Protein AF-A0A2I1HVK1-F1 (afdb_monomer_lite)

Sequence (199 aa):
MGTSFYSCICGYRYFIGECGKPVATGSCPDCGKMIGGSDHVPVAGNNRIQIQPLAINHLTGYVGELVSQNMNHFVRSLRPIAYRILHLIVHALIGASEPPTALAFLRKNNQTATDSEMYCMNHIRNDWEILKKLLNCSDDKLALMFHSLISLMMERPPTANQTSYPERMNWETSFRDNYVTPLTTNITATATNYHFSYG

Secondary structure (DSSP, 8-state):
---EEEE-TTS-EEEE-TTSS--SEEE-TTT--EEEEETTEEPTT-EEE---STT-----S---------TT--BTTB-HHHHHHHHHHHHHHHHTS-HHHHHHHHHHH-TT---HHHHHHHHHHHHHHHHHHHHT--HHHHHHHHHHHHHHHHHSPPPP---SHHHHHHHHHHHIIIIIHHHHTTHHHHHHHHHHHH-

Foldseek 3Di:
DDKWWKAALVGDIDIDDDPNFFCDWDADPPPRDIFGDRPSDTDPNMGTDPPPVVVLPPLPDDAQDDQDLPLQDDRDPQGSLLCLLVLLVVLVVLLPDDFVVSQVVNCVRPVPRDGSNCSSVSSNVSSLVSNCVVLVDDPLLVVLLNVLLVVQCVVPPQDDDDPDPVSVVVSSVCCCPVRPCVCRVDSVVSSVVSVVVPD

Organism: NCBI:txid588596

InterPro domains:
  IPR031248 E3 ubiquitin-protein ligase RNF213 [PTHR22605] (4-189)
  IPR046439 Zinc finger, RZ-type [PF20173] (4-48)
  IPR046439 Zinc finger, RZ-type [PS51981] (1-62)

pLDDT: mean 86.87, std 12.3, range [40.34, 98.5]

Radius of gyration: 22.14 Å; chains: 1; bounding box: 36×48×64 Å

Structure (mmCIF, N/CA/C/O backbone):
data_AF-A0A2I1HVK1-F1
#
_entry.id   AF-A0A2I1HVK1-F1
#
loop_
_atom_site.group_PDB
_atom_site.id
_atom_site.type_symbol
_atom_site.label_atom_id
_atom_site.label_alt_id
_atom_site.label_comp_id
_atom_site.label_asym_id
_atom_site.label_entity_id
_atom_site.label_seq_id
_atom_site.pdbx_PDB_ins_code
_atom_site.Cartn_x
_atom_site.Cartn_y
_atom_site.Cartn_z
_atom_site.occupancy
_atom_site.B_iso_or_equiv
_atom_site.auth_seq_id
_atom_site.auth_comp_id
_atom_site.auth_asym_id
_atom_site.auth_atom_id
_atom_site.pdbx_PDB_model_num
ATOM 1 N N . MET A 1 1 ? 12.694 -27.869 -21.681 1.00 49.19 1 MET A N 1
ATOM 2 C CA . MET A 1 1 ? 11.440 -27.466 -22.354 1.00 49.19 1 MET A CA 1
ATOM 3 C C . MET A 1 1 ? 11.336 -25.961 -22.229 1.00 49.19 1 MET A C 1
ATOM 5 O O . MET A 1 1 ? 11.547 -25.454 -21.134 1.00 49.19 1 MET A O 1
ATOM 9 N N . GLY A 1 2 ? 11.199 -25.253 -23.345 1.00 68.88 2 GLY A N 1
ATOM 10 C CA . GLY A 1 2 ? 11.396 -23.806 -23.405 1.00 68.88 2 GLY A CA 1
ATOM 11 C C . GLY A 1 2 ? 10.126 -23.099 -23.841 1.00 68.88 2 GLY A C 1
ATOM 12 O O . GLY A 1 2 ? 9.554 -23.449 -24.864 1.00 68.88 2 GLY A O 1
ATOM 13 N N . THR A 1 3 ? 9.714 -22.085 -23.092 1.00 80.50 3 THR A N 1
ATOM 14 C CA . THR A 1 3 ? 8.663 -21.151 -23.506 1.00 80.50 3 THR A CA 1
ATOM 15 C C . THR A 1 3 ? 9.317 -19.958 -24.192 1.00 80.50 3 THR A C 1
ATOM 17 O O . THR A 1 3 ? 10.382 -19.503 -23.776 1.00 80.50 3 THR A O 1
ATOM 20 N N . SER A 1 4 ? 8.707 -19.436 -25.251 1.00 84.56 4 SER A N 1
ATOM 21 C CA . SER A 1 4 ? 9.120 -18.164 -25.856 1.00 84.56 4 SER A CA 1
ATOM 22 C C . SER A 1 4 ? 7.928 -17.261 -26.080 1.00 84.56 4 SER A C 1
ATOM 24 O O . SER A 1 4 ? 6.809 -17.725 -26.280 1.00 84.56 4 SER A O 1
ATOM 26 N N . PHE A 1 5 ? 8.190 -15.964 -26.078 1.00 88.69 5 PHE A N 1
ATOM 27 C CA . PHE A 1 5 ? 7.175 -14.947 -26.268 1.00 88.69 5 PHE A CA 1
ATOM 28 C C . PHE A 1 5 ? 7.283 -14.325 -27.651 1.00 88.69 5 PHE A C 1
ATOM 30 O O . PHE A 1 5 ? 8.369 -14.209 -28.223 1.00 88.69 5 PHE A O 1
ATOM 37 N N . TYR A 1 6 ? 6.138 -13.917 -28.176 1.00 90.69 6 TYR A N 1
ATOM 38 C CA . TYR A 1 6 ? 5.998 -13.298 -29.482 1.00 90.69 6 TYR A CA 1
ATOM 39 C C . TYR A 1 6 ? 5.059 -12.093 -29.389 1.00 90.69 6 TYR A C 1
ATOM 41 O O . TYR A 1 6 ? 4.243 -11.989 -28.468 1.00 90.69 6 TYR A O 1
ATOM 49 N N . SER A 1 7 ? 5.180 -11.174 -30.341 1.00 88.62 7 SER A N 1
ATOM 5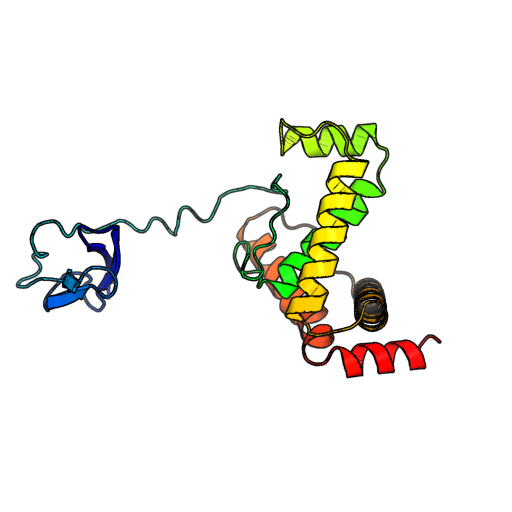0 C CA . SER A 1 7 ? 4.271 -10.039 -30.499 1.00 88.62 7 SER A CA 1
ATOM 51 C C . SER A 1 7 ? 3.594 -10.073 -31.861 1.00 88.62 7 SER A C 1
ATOM 53 O O . SER A 1 7 ? 4.271 -10.199 -32.884 1.00 88.62 7 SER A O 1
ATOM 55 N N . CYS A 1 8 ? 2.276 -9.885 -31.871 1.00 87.94 8 CYS A N 1
ATOM 56 C CA . CYS A 1 8 ? 1.506 -9.603 -33.076 1.00 87.94 8 CYS A CA 1
ATOM 57 C C . CYS A 1 8 ? 1.913 -8.241 -33.668 1.00 87.94 8 CYS A C 1
ATOM 59 O O . CYS A 1 8 ? 2.397 -7.365 -32.949 1.00 87.94 8 CYS A O 1
ATOM 61 N N . ILE A 1 9 ? 1.633 -8.020 -34.955 1.00 87.31 9 ILE A N 1
ATOM 62 C CA . ILE A 1 9 ? 1.846 -6.731 -35.636 1.00 87.31 9 ILE A CA 1
ATOM 63 C C . ILE A 1 9 ? 1.103 -5.556 -34.972 1.00 87.31 9 ILE A C 1
ATOM 65 O O . ILE A 1 9 ? 1.520 -4.412 -35.112 1.00 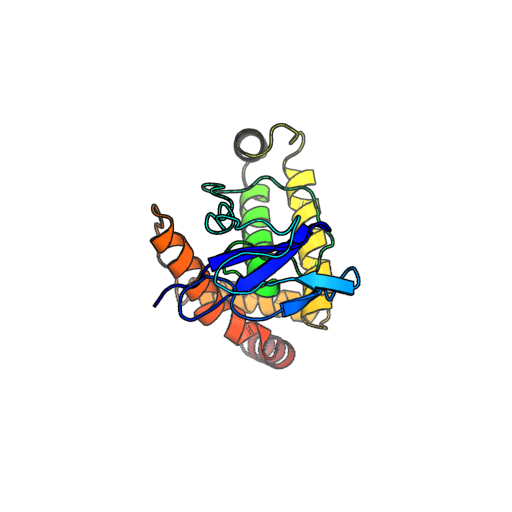87.31 9 ILE A O 1
ATOM 69 N N . CYS A 1 10 ? 0.015 -5.816 -34.237 1.00 79.44 10 CYS A N 1
ATOM 70 C CA . CYS A 1 10 ? -0.705 -4.791 -33.470 1.00 79.44 10 CYS A CA 1
ATOM 71 C C . CYS A 1 10 ? -0.122 -4.532 -32.070 1.00 79.44 10 CYS A C 1
ATOM 73 O O . CYS A 1 10 ? -0.615 -3.657 -31.369 1.00 79.44 10 CYS A O 1
ATOM 75 N N . GLY A 1 11 ? 0.879 -5.305 -31.636 1.00 78.19 11 GLY A N 1
ATOM 76 C CA . GLY A 1 11 ? 1.497 -5.196 -30.311 1.00 78.19 11 GLY A CA 1
ATOM 77 C C . GLY A 1 11 ? 0.999 -6.195 -29.257 1.00 78.19 11 GLY A C 1
ATOM 78 O O . GLY A 1 11 ? 1.634 -6.306 -28.208 1.00 78.19 11 GLY A O 1
ATOM 79 N N . TYR A 1 12 ? -0.064 -6.967 -29.526 1.00 80.56 12 TYR A N 1
ATOM 80 C CA . TYR A 1 12 ? -0.549 -8.007 -28.605 1.00 80.56 12 TYR A CA 1
ATOM 81 C C . TYR A 1 12 ? 0.532 -9.064 -28.344 1.00 80.56 12 TYR A C 1
ATOM 83 O O . TYR A 1 12 ? 1.119 -9.608 -29.286 1.00 80.56 12 TYR A O 1
ATOM 91 N N . ARG A 1 13 ? 0.800 -9.363 -27.068 1.00 86.25 13 ARG A N 1
ATOM 92 C CA . ARG A 1 13 ? 1.842 -10.310 -26.644 1.00 86.25 13 ARG A CA 1
ATOM 93 C C . ARG A 1 13 ? 1.232 -11.670 -26.335 1.00 86.25 13 ARG A C 1
ATOM 95 O O . ARG A 1 13 ? 0.260 -11.758 -25.596 1.00 86.25 13 ARG A O 1
ATOM 102 N N . TYR A 1 14 ? 1.857 -12.725 -26.839 1.00 83.94 14 TYR A N 1
ATOM 103 C CA . TYR A 1 14 ? 1.447 -14.107 -26.605 1.00 83.94 14 TYR A CA 1
ATOM 104 C C . TYR A 1 14 ? 2.672 -15.000 -26.373 1.00 83.94 14 TYR A C 1
ATOM 106 O O . TYR A 1 14 ? 3.810 -14.585 -26.610 1.00 83.94 14 TYR A O 1
ATOM 114 N N . PHE A 1 15 ? 2.458 -16.219 -25.879 1.00 85.81 15 PHE A N 1
ATOM 115 C CA . PHE A 1 15 ? 3.533 -17.179 -25.624 1.00 85.81 15 PHE A CA 1
ATOM 116 C C . PHE A 1 15 ? 3.298 -18.498 -26.352 1.00 85.81 15 PHE A C 1
ATOM 118 O O . PHE A 1 15 ? 2.166 -18.873 -26.643 1.00 85.81 15 PHE A O 1
ATOM 125 N N . ILE A 1 16 ? 4.394 -19.192 -26.639 1.00 86.31 16 ILE A N 1
ATOM 126 C CA . ILE A 1 16 ? 4.413 -20.518 -27.252 1.00 86.31 16 ILE A CA 1
ATOM 127 C C . ILE A 1 16 ? 5.159 -21.447 -26.300 1.00 86.31 16 ILE A C 1
ATOM 129 O O . ILE A 1 16 ? 6.294 -21.151 -25.912 1.00 86.31 16 ILE A O 1
ATOM 133 N N . GLY A 1 17 ? 4.493 -22.526 -25.888 1.00 78.12 17 GLY A N 1
ATOM 134 C CA . GLY A 1 17 ? 5.029 -23.526 -24.964 1.00 78.12 17 GLY A CA 1
ATOM 135 C C . GLY A 1 17 ? 5.932 -24.569 -25.632 1.00 78.12 17 GLY A C 1
ATOM 136 O O . GLY A 1 17 ? 6.326 -24.427 -26.789 1.00 78.12 17 GLY A O 1
ATOM 137 N N . GLU A 1 18 ? 6.243 -25.623 -24.872 1.00 81.00 18 GLU A N 1
ATOM 138 C CA . GLU A 1 18 ? 7.006 -26.822 -25.269 1.00 81.00 18 GLU A CA 1
ATOM 139 C C . GLU A 1 18 ? 8.444 -26.571 -25.757 1.00 81.00 18 GLU A C 1
ATOM 141 O O . GLU A 1 18 ? 9.414 -26.781 -25.012 1.00 81.00 18 GLU A O 1
ATOM 146 N N . CYS A 1 19 ? 8.580 -26.147 -27.015 1.00 82.81 19 CYS A N 1
ATOM 147 C CA . CYS A 1 19 ? 9.838 -25.870 -27.705 1.00 82.81 19 CYS A CA 1
ATOM 148 C C . CYS A 1 19 ? 10.068 -24.369 -27.950 1.00 82.81 19 CYS A C 1
ATOM 150 O O . CYS A 1 19 ? 11.162 -23.973 -28.362 1.00 82.81 19 CYS A O 1
ATOM 152 N N . GLY A 1 20 ? 9.057 -23.528 -27.696 1.00 81.19 20 GLY A N 1
ATOM 153 C CA . GLY A 1 20 ? 9.155 -22.075 -27.803 1.00 81.19 20 GLY A CA 1
ATOM 154 C C . GLY A 1 20 ? 9.186 -21.568 -29.242 1.00 81.19 20 GLY A C 1
ATOM 155 O O . GLY A 1 20 ? 9.606 -20.438 -29.485 1.00 81.19 20 GLY A O 1
ATOM 156 N N . LYS A 1 21 ? 8.771 -22.389 -30.206 1.00 89.56 21 LYS A N 1
ATOM 157 C CA . LYS A 1 21 ? 8.731 -22.036 -31.624 1.00 89.56 21 LYS A CA 1
ATOM 158 C C . LYS A 1 21 ? 7.348 -22.356 -32.203 1.00 89.56 21 LYS A C 1
ATOM 160 O O . LYS A 1 21 ? 6.762 -23.365 -31.822 1.00 89.56 21 LYS A O 1
ATOM 165 N N . PRO A 1 22 ? 6.808 -21.512 -33.095 1.00 88.69 22 PRO A N 1
ATOM 166 C CA . PRO A 1 22 ? 5.452 -21.670 -33.605 1.00 88.69 22 PRO A CA 1
ATOM 167 C C . PRO A 1 22 ? 5.309 -22.900 -34.502 1.00 88.69 22 PRO A C 1
ATOM 169 O O . PRO A 1 22 ? 6.028 -23.047 -35.485 1.00 88.69 22 PRO A O 1
ATOM 172 N N . VAL A 1 23 ? 4.346 -23.752 -34.161 1.00 92.12 23 VAL A N 1
ATOM 173 C CA . VAL A 1 23 ? 3.930 -24.926 -34.951 1.00 92.12 23 VAL A CA 1
ATOM 174 C C . VAL A 1 23 ? 2.432 -24.915 -35.269 1.00 92.12 23 VAL A C 1
ATOM 176 O O . VAL A 1 23 ? 1.938 -25.794 -35.966 1.00 92.12 23 VAL A O 1
ATOM 179 N N . ALA A 1 24 ? 1.709 -23.922 -34.751 1.00 90.19 24 ALA A N 1
ATOM 180 C CA . ALA A 1 24 ? 0.296 -23.701 -35.005 1.00 90.19 24 ALA A CA 1
ATOM 181 C C . ALA A 1 24 ? -0.002 -22.201 -35.137 1.00 90.19 24 ALA A C 1
ATOM 183 O O . ALA A 1 24 ? 0.703 -21.345 -34.586 1.00 90.19 24 ALA A O 1
ATOM 184 N N . THR A 1 25 ? -1.082 -21.895 -35.851 1.00 93.94 25 THR A N 1
ATOM 185 C CA . THR A 1 25 ? -1.602 -20.539 -36.051 1.00 93.94 25 THR A CA 1
ATOM 186 C C . THR A 1 25 ? -2.894 -20.312 -35.270 1.00 93.94 25 THR A C 1
ATOM 188 O O . THR A 1 25 ? -3.662 -21.244 -35.044 1.00 93.94 25 THR A O 1
ATOM 191 N N . GLY A 1 26 ? -3.172 -19.058 -34.921 1.00 92.62 26 GLY A N 1
ATOM 192 C CA . GLY A 1 26 ? -4.430 -18.621 -34.314 1.00 92.62 26 GLY A CA 1
ATOM 193 C C . GLY A 1 26 ? -4.795 -17.195 -34.726 1.00 92.62 26 GLY A C 1
ATOM 194 O O . GLY A 1 26 ? -4.068 -16.562 -35.492 1.00 92.62 26 GLY A O 1
ATOM 195 N N . SER A 1 27 ? -5.908 -16.679 -34.206 1.00 93.06 27 SER A N 1
ATOM 196 C CA . SER A 1 27 ? -6.323 -15.283 -34.418 1.00 93.06 27 SER A CA 1
ATOM 197 C C . SER A 1 27 ? -5.956 -14.419 -33.212 1.00 93.06 27 SER A C 1
ATOM 199 O O . SER A 1 27 ? -6.166 -14.824 -32.071 1.00 93.06 27 SER A O 1
ATOM 201 N N . CYS A 1 28 ? -5.406 -13.230 -33.462 1.00 85.94 28 CYS A N 1
ATOM 202 C CA . CYS A 1 28 ? -5.098 -12.239 -32.436 1.00 85.94 28 CYS A CA 1
ATOM 203 C C . CYS A 1 28 ? -6.390 -11.769 -31.748 1.00 85.94 28 CYS A C 1
ATOM 205 O O . CYS A 1 28 ? -7.273 -11.276 -32.454 1.00 85.94 28 CYS A O 1
ATOM 207 N N . PRO A 1 29 ? -6.497 -11.838 -30.408 1.00 82.06 29 PRO A N 1
ATOM 208 C CA . PRO A 1 29 ? -7.677 -11.355 -29.687 1.00 82.06 29 PRO A CA 1
ATOM 209 C C . PRO A 1 29 ? -7.949 -9.858 -29.877 1.00 82.06 29 PRO A C 1
ATOM 211 O O . PRO A 1 29 ? -9.105 -9.451 -29.880 1.00 82.06 29 PRO A O 1
ATOM 214 N N . ASP A 1 30 ? -6.901 -9.052 -30.080 1.00 81.50 30 ASP A N 1
ATOM 215 C CA . ASP A 1 30 ? -7.034 -7.592 -30.164 1.00 81.50 30 ASP A CA 1
ATOM 216 C C . ASP A 1 30 ? -7.403 -7.103 -31.569 1.00 81.50 30 ASP A C 1
ATOM 218 O O . ASP A 1 30 ? -8.238 -6.218 -31.727 1.00 81.50 30 ASP A O 1
ATOM 222 N N . CYS A 1 31 ? -6.754 -7.635 -32.610 1.00 83.31 31 CYS A N 1
ATOM 223 C CA . CYS A 1 31 ? -6.898 -7.111 -33.977 1.00 83.31 31 CYS A CA 1
ATOM 224 C C . CYS A 1 31 ? -7.407 -8.132 -34.999 1.00 83.31 31 CYS A C 1
ATOM 226 O O . CYS A 1 31 ? -7.473 -7.818 -36.187 1.00 83.31 31 CYS A O 1
ATOM 228 N N . GLY A 1 32 ? -7.683 -9.369 -34.580 1.00 88.56 32 GLY A N 1
ATOM 229 C CA . GLY A 1 32 ? -8.147 -10.454 -35.448 1.00 88.56 32 GLY A CA 1
ATOM 230 C C . GLY A 1 32 ? -7.114 -10.988 -36.448 1.00 88.56 32 GLY A C 1
ATOM 231 O O . GLY A 1 32 ? -7.362 -12.006 -37.086 1.00 88.56 32 GLY A O 1
ATOM 232 N N . LYS A 1 33 ? -5.943 -10.350 -36.601 1.00 91.50 33 LYS A N 1
ATOM 233 C CA . LYS A 1 33 ? -4.887 -10.815 -37.517 1.00 91.50 33 LYS A CA 1
ATOM 234 C C . LYS A 1 33 ? -4.268 -12.128 -37.043 1.00 91.50 33 LYS A C 1
ATOM 236 O O . LYS A 1 33 ? -4.241 -12.419 -35.851 1.00 91.50 33 LYS A O 1
ATOM 241 N N . MET A 1 34 ? -3.718 -12.897 -37.978 1.00 95.00 34 MET A N 1
ATOM 242 C CA . MET A 1 34 ? -3.096 -14.185 -37.677 1.00 95.00 34 MET A CA 1
ATOM 243 C C . MET A 1 34 ? -1.863 -14.032 -36.766 1.00 95.00 34 MET A C 1
ATOM 245 O O . MET A 1 34 ? -1.033 -13.138 -36.961 1.00 95.00 34 MET A O 1
ATOM 249 N N . ILE A 1 35 ? -1.753 -14.922 -35.780 1.00 94.44 35 ILE A N 1
ATOM 250 C CA . ILE A 1 35 ? -0.625 -15.067 -34.847 1.00 94.44 35 ILE A CA 1
ATOM 251 C C . ILE A 1 35 ? -0.116 -16.513 -34.866 1.00 94.44 35 ILE A C 1
ATOM 253 O O . ILE A 1 35 ? -0.814 -17.415 -35.327 1.00 94.44 35 ILE A O 1
ATOM 257 N N . GLY A 1 36 ? 1.089 -16.749 -34.347 1.00 92.06 36 GLY A N 1
ATOM 258 C CA . GLY A 1 36 ? 1.717 -18.077 -34.353 1.00 92.06 36 GLY A CA 1
ATOM 259 C C . GLY A 1 36 ? 2.543 -18.314 -35.618 1.00 92.06 36 GLY A C 1
ATOM 260 O O . GLY A 1 36 ? 3.308 -17.431 -36.009 1.00 92.06 36 GLY A O 1
ATOM 261 N N . GLY A 1 37 ? 2.430 -19.498 -36.223 1.00 93.75 37 GLY A N 1
ATOM 262 C CA . GLY A 1 37 ? 3.195 -19.891 -37.414 1.00 93.75 37 GLY A CA 1
ATOM 263 C C . GLY A 1 37 ? 3.300 -21.407 -37.600 1.00 93.75 37 GLY A C 1
ATOM 264 O O . GLY A 1 37 ? 2.684 -22.160 -36.850 1.00 93.75 37 GLY A O 1
ATOM 265 N N . SER A 1 38 ? 4.079 -21.845 -38.583 1.00 92.12 38 SER A N 1
ATOM 266 C CA . SER A 1 38 ? 4.279 -23.257 -38.940 1.00 92.12 38 SER A CA 1
ATOM 267 C C . SER A 1 38 ? 5.761 -23.546 -39.167 1.00 92.12 38 SER A C 1
ATOM 269 O O . SER A 1 38 ? 6.531 -22.631 -39.448 1.00 92.12 38 SER A O 1
ATOM 271 N N . ASP A 1 39 ? 6.180 -24.805 -39.019 1.00 91.81 39 ASP A N 1
ATOM 272 C CA . ASP A 1 39 ? 7.574 -25.239 -39.224 1.00 91.81 39 ASP A CA 1
ATOM 273 C C . ASP A 1 39 ? 8.611 -24.403 -38.459 1.00 91.81 39 ASP A C 1
ATOM 275 O O . ASP A 1 39 ? 9.718 -24.147 -38.932 1.00 91.81 39 ASP A O 1
ATOM 279 N N . HIS A 1 40 ? 8.250 -23.964 -37.248 1.00 90.56 40 HIS A N 1
ATOM 280 C CA . HIS A 1 40 ? 9.053 -23.080 -36.404 1.00 90.56 40 HIS A CA 1
ATOM 281 C C . HIS A 1 40 ? 9.277 -21.661 -36.960 1.00 90.56 40 HIS A C 1
ATOM 283 O O . HIS A 1 40 ? 10.074 -20.904 -36.393 1.00 90.56 40 HIS A O 1
ATOM 289 N N . VAL A 1 41 ? 8.555 -21.277 -38.013 1.00 92.38 41 VAL A N 1
ATOM 290 C CA . VAL A 1 41 ? 8.602 -19.960 -38.650 1.00 92.38 41 VAL A CA 1
ATOM 291 C C . VAL A 1 41 ? 7.357 -19.159 -38.253 1.00 92.38 41 VAL A C 1
ATOM 293 O O . VAL A 1 41 ? 6.236 -19.611 -38.490 1.00 92.38 41 VAL A O 1
ATOM 296 N N . PRO A 1 42 ? 7.506 -17.976 -37.628 1.00 92.00 42 PRO A N 1
ATOM 297 C CA . PRO A 1 42 ? 6.364 -17.135 -37.295 1.00 92.00 42 PRO A CA 1
ATOM 298 C C . PRO A 1 42 ? 5.716 -16.555 -38.555 1.00 92.00 42 PRO A C 1
ATOM 300 O O . PRO A 1 42 ? 6.391 -16.273 -39.546 1.00 92.00 42 PRO A O 1
ATOM 303 N N . VAL A 1 43 ? 4.406 -16.319 -38.496 1.00 94.31 43 VAL A N 1
ATOM 304 C CA . VAL A 1 43 ? 3.696 -15.599 -39.560 1.00 94.31 43 VAL A CA 1
ATOM 305 C C . VAL A 1 43 ? 4.276 -14.190 -39.747 1.00 94.31 43 VAL A C 1
ATOM 307 O O . VAL A 1 43 ? 4.733 -13.557 -38.791 1.00 94.31 43 VAL A O 1
ATOM 310 N N . ALA A 1 44 ? 4.260 -13.681 -40.981 1.00 91.38 44 ALA A N 1
ATOM 311 C CA . ALA A 1 44 ? 4.897 -12.410 -41.323 1.00 91.38 44 ALA A CA 1
ATOM 312 C C . ALA A 1 44 ? 4.437 -11.255 -40.409 1.00 91.38 44 ALA A C 1
ATOM 314 O O . ALA A 1 44 ? 3.250 -11.087 -40.122 1.00 91.38 44 ALA A O 1
ATOM 315 N N . GLY A 1 45 ? 5.396 -10.461 -39.928 1.00 84.25 45 GLY A N 1
ATOM 316 C CA . GLY A 1 45 ? 5.148 -9.344 -39.010 1.00 84.25 45 GLY A CA 1
ATOM 317 C C . GLY A 1 45 ? 4.964 -9.736 -37.540 1.00 84.25 45 GLY A C 1
ATOM 318 O O . GLY A 1 45 ? 4.884 -8.844 -36.696 1.00 84.25 45 GLY A O 1
ATOM 319 N N . ASN A 1 46 ? 4.931 -11.032 -37.207 1.00 90.12 46 ASN A N 1
ATOM 320 C CA . ASN A 1 46 ? 5.014 -11.490 -35.823 1.00 90.12 46 ASN A CA 1
ATOM 321 C C . ASN A 1 46 ? 6.482 -11.717 -35.463 1.00 90.12 46 ASN A C 1
ATOM 323 O O . ASN A 1 46 ? 7.200 -12.442 -36.147 1.00 90.12 46 ASN A O 1
ATOM 327 N N . ASN A 1 47 ? 6.929 -11.107 -34.371 1.00 85.19 47 ASN A N 1
ATOM 328 C CA . ASN A 1 47 ? 8.332 -11.146 -33.971 1.00 85.19 47 ASN A CA 1
ATOM 329 C C . ASN A 1 47 ? 8.481 -11.907 -32.663 1.00 85.19 47 ASN A C 1
ATOM 331 O O . ASN A 1 47 ? 7.688 -11.717 -31.738 1.00 85.19 47 ASN A O 1
ATOM 335 N N . ARG A 1 48 ? 9.513 -12.754 -32.572 1.00 87.81 48 ARG A N 1
ATOM 336 C CA . ARG A 1 48 ? 9.927 -13.315 -31.284 1.00 87.81 48 ARG A CA 1
ATOM 337 C C . ARG A 1 48 ? 10.423 -12.156 -30.436 1.00 87.81 48 ARG A C 1
ATOM 339 O O . ARG A 1 48 ? 11.357 -11.460 -30.827 1.00 87.81 48 ARG A O 1
ATOM 346 N N . ILE A 1 49 ? 9.809 -11.964 -29.281 1.00 80.94 49 ILE A N 1
ATOM 347 C CA . ILE A 1 49 ? 10.239 -10.952 -28.330 1.00 80.94 49 ILE A CA 1
ATOM 348 C C . ILE A 1 49 ? 11.011 -11.648 -27.223 1.00 80.94 49 ILE A C 1
ATOM 350 O O . ILE A 1 49 ? 10.579 -12.656 -26.659 1.00 80.94 49 ILE A O 1
ATOM 354 N N . GLN A 1 50 ? 12.166 -11.091 -26.880 1.00 67.75 50 GLN A N 1
ATOM 355 C CA . GLN A 1 50 ? 12.660 -11.316 -25.539 1.00 67.75 50 GLN A CA 1
ATOM 356 C C . GLN A 1 50 ? 11.695 -10.584 -24.616 1.00 67.75 50 GLN A C 1
ATOM 358 O O . GLN A 1 50 ? 11.714 -9.357 -24.535 1.00 67.75 50 GLN A O 1
ATOM 363 N N . ILE A 1 51 ? 10.858 -11.331 -23.898 1.00 52.12 51 ILE A N 1
ATOM 364 C CA . ILE A 1 51 ? 10.453 -10.832 -22.593 1.00 52.12 51 ILE A CA 1
ATOM 365 C C . ILE A 1 51 ? 11.715 -10.927 -21.746 1.00 52.12 51 ILE A C 1
ATOM 367 O O . ILE A 1 51 ? 11.963 -11.920 -21.070 1.00 52.12 51 ILE A O 1
ATOM 371 N N . GLN A 1 52 ? 12.540 -9.879 -21.804 1.00 43.91 52 GLN A N 1
ATOM 372 C CA . GLN A 1 52 ? 13.236 -9.469 -20.593 1.00 43.91 52 GLN A CA 1
ATOM 373 C C . GLN A 1 52 ? 12.143 -9.409 -19.536 1.00 43.91 52 GLN A C 1
ATOM 375 O O . GLN A 1 52 ? 11.142 -8.756 -19.839 1.00 43.91 52 GLN A O 1
ATOM 380 N N . PRO A 1 53 ? 12.248 -10.141 -18.411 1.00 42.59 53 PRO A N 1
ATOM 381 C CA . PRO A 1 53 ? 11.217 -10.191 -17.380 1.00 42.59 53 PRO A CA 1
ATOM 382 C C . PRO A 1 53 ? 10.806 -8.765 -17.069 1.00 42.59 53 PRO A C 1
ATOM 384 O O . PRO A 1 53 ? 11.552 -8.066 -16.407 1.00 42.59 53 PRO A O 1
ATOM 387 N N . LEU A 1 54 ? 9.708 -8.353 -17.700 1.00 41.09 54 LEU A N 1
ATOM 388 C CA . LEU A 1 54 ? 9.223 -7.004 -17.978 1.00 41.09 54 LEU A CA 1
ATOM 389 C C . LEU A 1 54 ? 10.105 -5.841 -17.503 1.00 41.09 54 LEU A C 1
ATOM 391 O O . LEU A 1 54 ? 9.563 -5.006 -16.806 1.00 41.09 54 LEU A O 1
ATOM 395 N N . ALA A 1 55 ? 11.418 -5.814 -17.787 1.00 40.34 55 ALA A N 1
ATOM 396 C CA . ALA A 1 55 ? 12.391 -5.060 -16.985 1.00 40.34 55 ALA A CA 1
ATOM 397 C C . ALA A 1 55 ? 11.847 -4.760 -15.574 1.00 40.34 55 ALA A C 1
ATOM 399 O O . ALA A 1 55 ? 11.638 -3.580 -15.326 1.00 40.34 55 ALA A O 1
ATOM 400 N N . ILE A 1 56 ? 11.442 -5.785 -14.776 1.00 43.03 56 ILE A N 1
ATOM 401 C CA . ILE A 1 56 ? 10.597 -5.631 -13.566 1.00 43.03 56 ILE A CA 1
ATOM 402 C C . ILE A 1 56 ? 11.094 -4.391 -12.882 1.00 43.03 56 ILE A C 1
ATOM 404 O O . ILE A 1 56 ? 12.206 -4.466 -12.373 1.00 43.03 56 ILE A O 1
ATOM 408 N N . ASN A 1 57 ? 10.345 -3.287 -13.000 1.00 46.31 57 ASN A N 1
ATOM 409 C CA . ASN A 1 57 ? 10.855 -1.942 -12.778 1.00 46.31 57 ASN A CA 1
ATOM 410 C C . ASN A 1 57 ? 11.926 -1.989 -11.689 1.00 46.31 57 ASN A C 1
ATOM 412 O O . ASN A 1 57 ? 11.578 -2.155 -10.517 1.00 46.31 57 ASN A O 1
ATOM 416 N N . HIS A 1 58 ? 13.217 -1.949 -12.065 1.00 49.81 58 HIS A N 1
ATOM 417 C CA . HIS A 1 58 ? 14.346 -1.998 -11.123 1.00 49.81 58 HIS A CA 1
ATOM 418 C C . HIS A 1 58 ? 14.431 -0.643 -10.397 1.00 49.81 58 HIS A C 1
ATOM 420 O O . HIS A 1 58 ? 15.493 -0.056 -10.204 1.00 49.81 58 HIS A O 1
ATOM 426 N N . LEU A 1 59 ? 13.272 -0.111 -10.021 1.00 57.97 59 LEU A N 1
ATOM 427 C CA . LEU A 1 59 ? 13.105 1.030 -9.169 1.00 57.97 59 LEU A CA 1
ATOM 428 C C . LEU A 1 59 ? 13.521 0.546 -7.788 1.00 57.9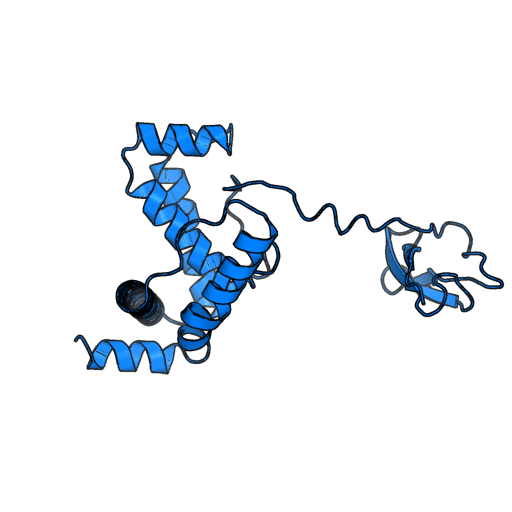7 59 LEU A C 1
ATOM 430 O O . LEU A 1 59 ? 12.813 -0.177 -7.079 1.00 57.97 59 LEU A O 1
ATOM 434 N N . THR A 1 60 ? 14.777 0.847 -7.498 1.00 64.50 60 THR A N 1
ATOM 435 C CA . THR A 1 60 ? 15.413 0.520 -6.237 1.00 64.50 60 THR A CA 1
ATOM 436 C C . THR A 1 60 ? 14.873 1.469 -5.183 1.00 64.50 60 THR A C 1
ATOM 438 O O . THR A 1 60 ? 14.882 2.681 -5.371 1.00 64.50 60 THR A O 1
ATOM 441 N N . GLY A 1 61 ? 14.434 0.919 -4.054 1.00 73.88 61 GLY A N 1
ATOM 442 C CA . GLY A 1 61 ? 13.952 1.725 -2.939 1.00 73.88 61 GLY A CA 1
ATOM 443 C C . GLY A 1 61 ? 12.566 2.325 -3.179 1.00 73.88 61 GLY A C 1
ATOM 444 O O . GLY A 1 61 ? 11.671 1.657 -3.697 1.00 73.88 61 GLY A O 1
ATOM 445 N N . TYR A 1 62 ? 12.386 3.554 -2.699 1.00 85.00 62 TYR A N 1
ATOM 446 C CA . TYR A 1 62 ? 11.137 4.298 -2.799 1.00 85.00 62 TYR A CA 1
ATOM 447 C C . TYR A 1 62 ? 10.969 4.866 -4.209 1.00 85.00 62 TYR A C 1
ATOM 449 O O . TYR A 1 62 ? 11.901 5.444 -4.765 1.00 85.00 62 TYR A O 1
ATOM 457 N N . VAL A 1 63 ? 9.774 4.712 -4.774 1.00 81.88 63 VAL A N 1
ATOM 458 C CA . VAL A 1 63 ? 9.443 5.218 -6.105 1.00 81.88 63 VAL A CA 1
ATOM 459 C C . VAL A 1 63 ? 8.596 6.461 -5.949 1.00 81.88 63 VAL A C 1
ATOM 461 O O . VAL A 1 63 ? 7.474 6.386 -5.464 1.00 81.88 63 VAL A O 1
ATOM 464 N N . GLY A 1 64 ? 9.133 7.596 -6.381 1.00 82.00 64 GLY A N 1
ATOM 465 C CA . GLY A 1 64 ? 8.349 8.806 -6.519 1.00 82.00 64 GLY A CA 1
ATOM 466 C C . GLY A 1 64 ? 7.338 8.662 -7.645 1.00 82.00 64 GLY A C 1
ATOM 467 O O . GLY A 1 64 ? 7.723 8.551 -8.807 1.00 82.00 64 GLY A O 1
ATOM 468 N N . GLU A 1 65 ? 6.054 8.673 -7.313 1.00 81.44 65 GLU A N 1
ATOM 469 C CA . GLU A 1 65 ? 4.978 8.559 -8.293 1.00 81.44 65 GLU A CA 1
ATOM 470 C C . GLU A 1 65 ? 3.982 9.712 -8.192 1.00 81.44 65 GLU A C 1
ATOM 472 O O . GLU A 1 65 ? 3.938 10.443 -7.203 1.00 81.44 65 GLU A O 1
ATOM 477 N N . LEU A 1 66 ? 3.210 9.913 -9.260 1.00 85.06 66 LEU A N 1
ATOM 478 C CA . LEU A 1 66 ? 2.065 10.815 -9.235 1.00 85.06 66 LEU A CA 1
ATOM 479 C C . LEU A 1 66 ? 0.875 10.104 -8.594 1.00 85.06 66 LEU A C 1
ATOM 481 O O . LEU A 1 66 ? 0.740 8.882 -8.670 1.00 85.06 66 LEU A O 1
ATOM 485 N N . VAL A 1 67 ? -0.029 10.883 -8.006 1.00 86.31 67 VAL A N 1
ATOM 486 C CA . VAL A 1 67 ? -1.287 10.354 -7.480 1.00 86.31 67 VAL A CA 1
ATOM 487 C C . VAL A 1 67 ? -2.061 9.666 -8.606 1.00 86.31 67 VAL A C 1
ATOM 489 O O . VAL A 1 67 ? -2.330 10.259 -9.649 1.00 86.31 67 VAL A O 1
ATOM 492 N N . SER A 1 68 ? -2.425 8.404 -8.387 1.00 83.12 68 SER A N 1
ATOM 493 C CA . SER A 1 68 ? -3.107 7.572 -9.375 1.00 83.12 68 SER A CA 1
ATOM 494 C C . SER A 1 68 ? -4.368 6.952 -8.792 1.00 83.12 68 SER A C 1
ATOM 496 O O . SER A 1 68 ? -4.312 6.227 -7.794 1.00 83.12 68 SER A O 1
ATOM 498 N N . GLN A 1 69 ? -5.486 7.172 -9.487 1.00 83.06 69 GLN A N 1
ATOM 499 C CA . GLN A 1 69 ? -6.801 6.591 -9.195 1.00 83.06 69 GLN A CA 1
ATOM 500 C C . GLN A 1 69 ? -6.949 5.148 -9.718 1.00 83.06 69 GLN A C 1
ATOM 502 O O . GLN A 1 69 ? -8.030 4.565 -9.649 1.00 83.06 69 GLN A O 1
ATOM 507 N N . ASN A 1 70 ? -5.882 4.549 -10.263 1.00 83.50 70 ASN A N 1
ATOM 508 C CA . ASN A 1 70 ? -5.923 3.176 -10.754 1.00 83.50 70 ASN A CA 1
ATOM 509 C C . ASN A 1 70 ? -6.104 2.188 -9.587 1.00 83.50 70 ASN A C 1
ATOM 511 O O . ASN A 1 70 ? -5.179 1.940 -8.807 1.00 83.50 70 ASN A O 1
ATOM 515 N N . MET A 1 71 ? -7.295 1.596 -9.498 1.00 81.06 71 MET A N 1
ATOM 516 C CA . MET A 1 71 ? -7.650 0.617 -8.466 1.00 81.06 71 MET A CA 1
ATOM 517 C C . MET A 1 71 ? -6.901 -0.713 -8.616 1.00 81.06 71 MET A C 1
ATOM 519 O O . MET A 1 71 ? -6.711 -1.418 -7.633 1.00 81.06 71 MET A O 1
ATOM 523 N N . ASN A 1 72 ? -6.435 -1.038 -9.824 1.00 76.75 72 ASN A N 1
ATOM 524 C CA . ASN A 1 72 ? -5.747 -2.290 -10.137 1.00 76.75 72 ASN A CA 1
ATOM 525 C C . ASN A 1 72 ? -4.221 -2.137 -10.141 1.00 76.75 72 ASN A C 1
ATOM 527 O O . ASN A 1 72 ? -3.518 -3.018 -10.631 1.00 76.75 72 ASN A O 1
ATOM 531 N N . HIS A 1 73 ? -3.699 -1.016 -9.637 1.00 77.12 73 HIS A N 1
ATOM 532 C CA . HIS A 1 73 ? -2.262 -0.808 -9.557 1.00 77.12 73 HIS A CA 1
ATOM 533 C C . HIS A 1 73 ? -1.631 -1.794 -8.567 1.00 77.12 73 HIS A C 1
ATOM 535 O O . HIS A 1 73 ? -2.082 -1.925 -7.429 1.00 77.12 73 HIS A O 1
ATOM 541 N N . PHE A 1 74 ? -0.577 -2.474 -9.005 1.00 77.00 74 PHE A N 1
ATOM 542 C CA . PHE A 1 74 ? 0.243 -3.344 -8.177 1.00 77.00 74 PHE A CA 1
ATOM 543 C C . PHE A 1 74 ? 1.713 -3.090 -8.499 1.00 77.00 74 PHE A C 1
ATOM 545 O O . PHE A 1 74 ? 2.079 -2.855 -9.653 1.00 77.00 74 PHE A O 1
ATOM 552 N N . VAL A 1 75 ? 2.558 -3.169 -7.476 1.00 73.25 75 VAL A N 1
ATOM 553 C CA . VAL A 1 75 ? 4.010 -3.046 -7.616 1.00 73.25 75 VAL A CA 1
ATOM 554 C C . VAL A 1 75 ? 4.626 -4.396 -7.297 1.00 73.25 75 VAL A C 1
ATOM 556 O O . VAL A 1 75 ? 4.352 -4.980 -6.249 1.00 73.25 75 VAL A O 1
ATOM 559 N N . ARG A 1 76 ? 5.468 -4.900 -8.205 1.00 75.12 76 ARG A N 1
ATOM 560 C CA . ARG A 1 76 ? 6.115 -6.214 -8.076 1.00 75.12 76 ARG A CA 1
ATOM 561 C C . ARG A 1 76 ? 5.081 -7.329 -7.826 1.00 75.12 76 ARG A C 1
ATOM 563 O O . ARG A 1 76 ? 4.295 -7.630 -8.718 1.00 75.12 76 ARG A O 1
ATOM 570 N N . SER A 1 77 ? 5.081 -7.942 -6.637 1.00 73.88 77 SER A N 1
ATOM 571 C CA . SER A 1 77 ? 4.123 -8.989 -6.224 1.00 73.88 77 SER A CA 1
ATOM 572 C C . SER A 1 77 ? 3.061 -8.507 -5.227 1.00 73.88 77 SER A C 1
ATOM 574 O O . SER A 1 77 ? 2.223 -9.291 -4.760 1.00 73.88 77 SER A O 1
ATOM 576 N N . LEU A 1 78 ? 3.089 -7.219 -4.885 1.00 82.19 78 LEU A N 1
ATOM 577 C CA . LEU A 1 78 ? 2.223 -6.629 -3.882 1.00 82.19 78 LEU A CA 1
ATOM 578 C C . LEU A 1 78 ? 0.880 -6.263 -4.526 1.00 82.19 78 LEU A C 1
ATOM 580 O O . LEU A 1 78 ? 0.778 -5.308 -5.293 1.00 82.19 78 LEU A O 1
ATOM 584 N N . ARG A 1 79 ? -0.151 -7.067 -4.237 1.00 86.38 79 ARG A N 1
ATOM 585 C CA . ARG A 1 79 ? -1.517 -6.894 -4.766 1.00 86.38 79 ARG A CA 1
ATOM 586 C C . ARG A 1 79 ? -2.112 -5.533 -4.362 1.00 86.38 79 ARG A C 1
ATOM 588 O O . ARG A 1 79 ? -1.704 -5.006 -3.328 1.00 86.38 79 ARG A O 1
ATOM 595 N N . PRO A 1 80 ? -3.125 -5.012 -5.087 1.00 91.31 80 PRO A N 1
ATOM 596 C CA . PRO A 1 80 ? -3.588 -3.633 -4.919 1.00 91.31 80 PRO A CA 1
ATOM 597 C C . PRO A 1 80 ? -3.897 -3.212 -3.479 1.00 91.31 80 PRO A C 1
ATOM 599 O O . PRO A 1 80 ? -3.404 -2.183 -3.038 1.00 91.31 80 PRO A O 1
ATOM 602 N N . ILE A 1 81 ? -4.630 -4.025 -2.710 1.00 95.31 81 ILE A N 1
ATOM 603 C CA . ILE A 1 81 ? -4.962 -3.712 -1.307 1.00 95.31 81 ILE A CA 1
ATOM 604 C C . ILE A 1 81 ? -3.695 -3.590 -0.445 1.00 95.31 81 ILE A C 1
ATOM 606 O O . ILE A 1 81 ? -3.505 -2.589 0.240 1.00 95.31 81 ILE A O 1
ATOM 610 N N . ALA A 1 82 ? -2.801 -4.581 -0.507 1.00 95.19 82 ALA A N 1
ATOM 611 C CA . ALA A 1 82 ? -1.565 -4.574 0.277 1.00 95.19 82 ALA A CA 1
ATOM 612 C C . ALA A 1 82 ? -0.616 -3.449 -0.150 1.00 95.19 82 ALA A C 1
ATOM 614 O O . ALA A 1 82 ? 0.028 -2.840 0.700 1.00 95.19 82 ALA A O 1
ATOM 615 N N . TYR A 1 83 ? -0.573 -3.142 -1.448 1.00 93.56 83 TYR A N 1
ATOM 616 C CA . TYR A 1 83 ? 0.178 -2.007 -1.966 1.00 93.56 83 TYR A CA 1
ATOM 617 C C . TYR A 1 83 ? -0.367 -0.686 -1.439 1.00 93.56 83 TYR A C 1
ATOM 619 O O . TYR A 1 83 ? 0.403 0.071 -0.862 1.00 93.56 83 TYR A O 1
ATOM 627 N N . ARG A 1 84 ? -1.675 -0.433 -1.544 1.00 96.50 84 ARG A N 1
ATOM 628 C CA . ARG A 1 84 ? -2.282 0.816 -1.064 1.00 96.50 84 ARG A CA 1
ATOM 629 C C . ARG A 1 84 ? -2.106 1.000 0.445 1.00 96.50 84 ARG A C 1
ATOM 631 O O . ARG A 1 84 ? -1.813 2.106 0.880 1.00 96.50 84 ARG A O 1
ATOM 638 N N . ILE A 1 85 ? -2.204 -0.074 1.233 1.00 97.38 85 ILE A N 1
ATOM 639 C CA . ILE A 1 85 ? -1.931 -0.037 2.680 1.00 97.38 85 ILE A CA 1
ATOM 640 C C . ILE A 1 85 ? -0.468 0.324 2.958 1.00 97.38 85 ILE A C 1
ATOM 642 O O . ILE A 1 85 ? -0.202 1.253 3.717 1.00 97.38 85 ILE A O 1
ATOM 646 N N . LEU A 1 86 ? 0.485 -0.384 2.341 1.00 94.81 86 LEU A N 1
ATOM 647 C CA . LEU A 1 86 ? 1.910 -0.123 2.556 1.00 94.81 86 LEU A CA 1
ATOM 648 C C . LEU A 1 86 ? 2.300 1.286 2.093 1.00 94.81 86 LEU A C 1
ATOM 650 O O . LEU A 1 86 ? 3.034 1.987 2.783 1.00 94.81 86 LEU A O 1
ATOM 654 N N . HIS A 1 87 ? 1.795 1.698 0.935 1.00 95.06 87 HIS A N 1
ATOM 655 C CA . HIS A 1 87 ? 2.050 2.998 0.335 1.00 95.06 87 HIS A CA 1
ATOM 656 C C . HIS A 1 87 ? 1.509 4.141 1.208 1.00 95.06 87 HIS A C 1
ATOM 658 O O . HIS A 1 87 ? 2.224 5.123 1.419 1.00 95.06 87 HIS A O 1
ATOM 664 N N . LEU A 1 88 ? 0.322 3.978 1.807 1.00 97.31 88 LEU A N 1
ATOM 665 C CA . LEU A 1 88 ? -0.229 4.924 2.779 1.00 97.31 88 LEU A CA 1
ATOM 666 C C . LEU A 1 88 ? 0.649 5.017 4.034 1.00 97.31 88 LEU A C 1
ATOM 668 O O . LEU A 1 88 ? 0.989 6.124 4.447 1.00 97.31 88 LEU A O 1
ATOM 672 N N . ILE A 1 89 ? 1.067 3.882 4.612 1.00 96.62 89 ILE A N 1
ATOM 673 C CA . ILE A 1 89 ? 1.951 3.859 5.793 1.00 96.62 89 ILE A CA 1
ATOM 674 C C . ILE A 1 89 ? 3.270 4.580 5.492 1.00 96.62 89 ILE A C 1
ATOM 676 O O . ILE A 1 89 ? 3.711 5.414 6.279 1.00 96.62 89 ILE A O 1
ATOM 680 N N . VAL A 1 90 ? 3.885 4.309 4.338 1.00 94.75 90 VAL A N 1
ATOM 681 C CA . VAL A 1 90 ? 5.129 4.972 3.922 1.00 94.75 90 VAL A CA 1
ATOM 682 C C . VAL A 1 90 ? 4.939 6.488 3.808 1.00 94.75 90 VAL A C 1
ATOM 684 O O . VAL A 1 90 ? 5.762 7.234 4.334 1.00 94.75 90 VAL A O 1
ATOM 687 N N . HIS A 1 91 ? 3.852 6.962 3.191 1.00 96.12 91 HIS A N 1
ATOM 688 C CA . HIS A 1 91 ? 3.580 8.400 3.089 1.00 96.12 91 HIS A CA 1
ATOM 689 C C . HIS A 1 91 ? 3.240 9.047 4.432 1.00 96.12 91 HIS A C 1
ATOM 691 O O . HIS A 1 91 ? 3.632 10.189 4.655 1.00 96.12 91 HIS A O 1
ATOM 697 N N . ALA A 1 92 ? 2.578 8.334 5.345 1.00 97.06 92 ALA A N 1
ATOM 698 C CA . ALA A 1 92 ? 2.351 8.817 6.703 1.00 97.06 92 ALA A CA 1
ATOM 699 C C . ALA A 1 92 ? 3.675 8.987 7.468 1.00 97.06 92 ALA A C 1
ATOM 701 O O . ALA A 1 92 ? 3.874 10.004 8.124 1.00 97.06 92 ALA A O 1
ATOM 702 N N . LEU A 1 93 ? 4.612 8.040 7.335 1.00 95.38 93 LEU A N 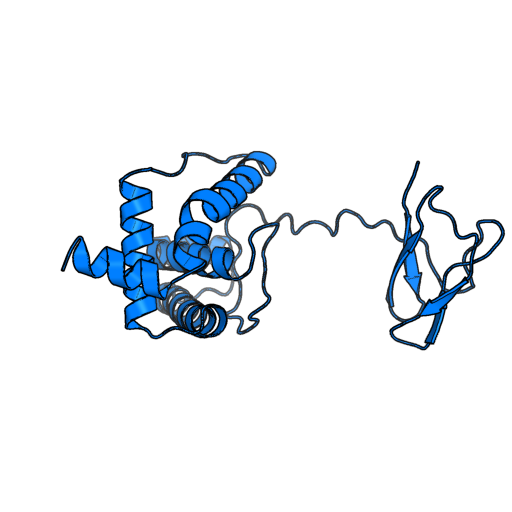1
ATOM 703 C CA . LEU A 1 93 ? 5.939 8.126 7.961 1.00 95.38 93 LEU A CA 1
ATOM 704 C C . LEU A 1 93 ? 6.792 9.263 7.374 1.00 95.38 93 LEU A C 1
ATOM 706 O O . LEU A 1 93 ? 7.441 9.997 8.121 1.00 95.38 93 LEU A O 1
ATOM 710 N N . ILE A 1 94 ? 6.776 9.438 6.048 1.00 95.19 94 ILE A N 1
ATOM 711 C CA . ILE A 1 94 ? 7.462 10.562 5.391 1.00 95.19 94 ILE A CA 1
ATOM 712 C C . ILE A 1 94 ? 6.827 11.889 5.825 1.00 95.19 94 ILE A C 1
ATOM 714 O O . ILE A 1 94 ? 7.547 12.809 6.198 1.00 95.19 94 ILE A O 1
ATOM 718 N N . GLY A 1 95 ? 5.495 11.982 5.820 1.00 94.50 95 GLY A N 1
ATOM 719 C CA . GLY A 1 95 ? 4.759 13.191 6.197 1.00 94.50 95 GLY A CA 1
ATOM 720 C C . GLY A 1 95 ? 4.880 13.563 7.677 1.00 94.50 95 GLY A C 1
ATOM 721 O O . GLY A 1 95 ? 4.803 14.739 8.009 1.00 94.50 95 GLY A O 1
ATOM 722 N N . ALA A 1 96 ? 5.113 12.587 8.558 1.00 95.06 96 ALA A N 1
ATOM 723 C CA . ALA A 1 96 ? 5.386 12.819 9.977 1.00 95.06 96 ALA A CA 1
ATOM 724 C C . ALA A 1 96 ? 6.834 13.267 10.258 1.00 95.06 96 ALA A C 1
ATOM 726 O O . ALA A 1 96 ? 7.147 13.663 11.381 1.00 95.06 96 ALA A O 1
ATOM 727 N N . SER A 1 97 ? 7.729 13.183 9.268 1.00 94.94 97 SER A N 1
ATOM 728 C CA . SER A 1 97 ? 9.114 13.644 9.395 1.00 94.94 97 SER A CA 1
ATOM 729 C C . SER A 1 97 ? 9.208 15.169 9.263 1.00 94.94 97 SER A C 1
ATOM 731 O O . SER A 1 97 ? 8.332 15.813 8.692 1.00 94.94 97 SER A O 1
ATOM 733 N N . GLU A 1 98 ? 10.304 15.760 9.748 1.00 94.50 98 GLU A N 1
ATOM 734 C CA . GLU A 1 98 ? 10.549 17.202 9.610 1.00 94.50 98 GLU A CA 1
ATOM 735 C C . GLU A 1 98 ? 10.484 17.631 8.124 1.00 94.50 98 GLU A C 1
ATOM 737 O O . GLU A 1 98 ? 11.146 16.990 7.293 1.00 94.50 98 GLU A O 1
ATOM 742 N N . PRO A 1 99 ? 9.746 18.703 7.756 1.00 92.50 99 PRO A N 1
ATOM 743 C CA . PRO A 1 99 ? 9.493 19.040 6.352 1.00 92.50 99 PRO A CA 1
ATOM 744 C C . PRO A 1 99 ? 10.744 19.152 5.460 1.00 92.50 99 PRO A C 1
ATOM 746 O O . PRO A 1 99 ? 10.720 18.615 4.350 1.00 92.50 99 PRO A O 1
ATOM 749 N N . PRO A 1 100 ? 11.873 19.754 5.894 1.00 93.56 100 PRO A N 1
ATOM 750 C CA . PRO A 1 100 ? 13.090 19.796 5.082 1.00 93.56 100 PRO A CA 1
ATOM 751 C C . PRO A 1 100 ? 13.675 18.405 4.805 1.00 93.56 100 PRO A C 1
ATOM 753 O O . PRO A 1 100 ? 14.084 18.119 3.678 1.00 93.56 100 PRO A O 1
ATOM 756 N N . THR A 1 101 ? 13.671 17.521 5.807 1.00 94.62 101 THR A N 1
ATOM 757 C CA . THR A 1 101 ? 14.144 16.135 5.685 1.00 94.62 101 THR A CA 1
ATOM 758 C C . THR A 1 101 ? 13.248 15.328 4.748 1.00 94.62 101 THR A C 1
ATOM 760 O O . THR A 1 101 ? 13.741 14.653 3.840 1.00 94.62 101 THR A O 1
ATOM 763 N N . ALA A 1 102 ? 11.929 15.440 4.920 1.00 94.56 102 ALA A N 1
ATOM 764 C CA . ALA A 1 102 ? 10.946 14.778 4.070 1.00 94.56 102 ALA A CA 1
ATOM 765 C C . ALA A 1 102 ? 11.067 15.241 2.611 1.00 94.56 102 ALA A C 1
ATOM 767 O O . ALA A 1 102 ? 11.154 14.421 1.695 1.00 94.56 102 ALA A O 1
ATOM 768 N N . LEU A 1 103 ? 11.151 16.554 2.380 1.00 93.38 103 LEU A N 1
ATOM 769 C CA . LEU A 1 103 ? 11.287 17.122 1.042 1.00 93.38 103 LEU A CA 1
ATOM 770 C C . LEU A 1 103 ? 12.605 16.718 0.373 1.00 93.38 103 LEU A C 1
ATOM 772 O O . LEU A 1 103 ? 12.611 16.394 -0.815 1.00 93.38 103 LEU A O 1
ATOM 776 N N . ALA A 1 104 ? 13.716 16.694 1.116 1.00 93.19 104 ALA A N 1
ATOM 777 C CA . ALA A 1 104 ? 15.000 16.223 0.602 1.00 93.19 104 ALA A CA 1
ATOM 778 C C . ALA A 1 104 ? 14.937 14.744 0.182 1.00 93.19 104 ALA A C 1
ATOM 780 O O . ALA A 1 104 ? 15.410 14.385 -0.901 1.00 93.19 104 ALA A O 1
ATOM 781 N N . PHE A 1 105 ? 14.304 13.894 0.998 1.00 93.25 105 PHE A N 1
ATOM 782 C CA . PHE A 1 105 ? 14.071 12.492 0.659 1.00 93.25 105 PHE A CA 1
ATOM 783 C C . PHE A 1 105 ? 13.204 12.344 -0.598 1.00 93.25 105 PHE A C 1
ATOM 785 O O . PHE A 1 105 ? 13.564 11.592 -1.507 1.00 93.25 105 PHE A O 1
ATOM 792 N N . LEU A 1 106 ? 12.093 13.079 -0.691 1.00 92.62 106 LEU A N 1
ATOM 793 C CA . LEU A 1 106 ? 11.209 13.029 -1.855 1.00 92.62 106 LEU A CA 1
ATOM 794 C C . LEU A 1 106 ? 11.926 13.503 -3.119 1.00 92.62 106 LEU A C 1
ATOM 796 O O . LEU A 1 106 ? 11.895 12.796 -4.117 1.00 92.62 106 LEU A O 1
ATOM 800 N N . ARG A 1 107 ? 12.660 14.622 -3.076 1.00 90.38 107 ARG A N 1
ATOM 801 C CA . ARG A 1 107 ? 13.403 15.156 -4.235 1.00 90.38 107 ARG A CA 1
ATOM 802 C C . ARG A 1 107 ? 14.476 14.217 -4.769 1.00 90.38 107 ARG A C 1
ATOM 804 O O . ARG A 1 107 ? 14.721 14.200 -5.973 1.00 90.38 107 ARG A O 1
ATOM 811 N N . LYS A 1 108 ? 15.081 13.401 -3.901 1.00 89.06 108 LYS A N 1
ATOM 812 C CA . LYS A 1 108 ? 16.025 12.352 -4.314 1.00 89.06 108 LYS A CA 1
ATOM 813 C C . LYS A 1 108 ? 15.369 11.294 -5.210 1.00 89.06 108 LYS A C 1
ATOM 815 O O . LYS A 1 108 ? 16.053 10.701 -6.038 1.00 89.06 108 LYS A O 1
ATOM 820 N N . ASN A 1 109 ? 14.065 11.068 -5.049 1.00 84.06 109 ASN A N 1
ATOM 821 C CA . ASN A 1 109 ? 13.314 10.016 -5.737 1.00 84.06 109 ASN A CA 1
ATOM 822 C C . ASN A 1 109 ? 12.246 10.561 -6.711 1.00 84.06 109 ASN A C 1
ATOM 824 O O . ASN A 1 109 ? 11.704 9.804 -7.510 1.00 84.06 109 ASN A O 1
ATOM 828 N N . ASN A 1 110 ? 11.951 11.863 -6.652 1.00 80.38 110 ASN A N 1
ATOM 829 C CA . ASN A 1 110 ? 10.996 12.595 -7.477 1.00 80.38 110 ASN A CA 1
ATOM 830 C C . ASN A 1 110 ? 11.426 14.065 -7.609 1.00 80.38 110 ASN A C 1
ATOM 832 O O . ASN A 1 110 ? 11.145 14.888 -6.736 1.00 80.38 110 ASN A O 1
ATOM 836 N N . GLN A 1 111 ? 12.085 14.420 -8.712 1.00 72.69 111 GLN A N 1
ATOM 837 C CA . GLN A 1 111 ? 12.654 15.763 -8.891 1.00 72.69 111 GLN A CA 1
ATOM 838 C C . GLN A 1 111 ? 11.606 16.891 -8.892 1.00 72.69 111 GLN A C 1
ATOM 840 O O . GLN A 1 111 ? 11.967 18.047 -8.686 1.00 72.69 111 GLN A O 1
ATOM 845 N N . THR A 1 112 ? 10.318 16.583 -9.083 1.00 79.12 112 THR A N 1
ATOM 846 C CA . THR A 1 112 ? 9.244 17.587 -9.120 1.00 79.12 112 THR A CA 1
ATOM 847 C C . THR A 1 112 ? 8.588 17.838 -7.761 1.00 79.12 112 THR A C 1
ATOM 849 O O . THR A 1 112 ? 7.663 18.643 -7.681 1.00 79.12 112 THR A O 1
ATOM 852 N N . ALA A 1 113 ? 9.021 17.168 -6.686 1.00 84.81 113 ALA A N 1
ATOM 853 C CA . ALA A 1 113 ? 8.472 17.393 -5.351 1.00 84.81 113 ALA A CA 1
ATOM 854 C C . ALA A 1 113 ? 8.872 18.783 -4.814 1.00 84.81 113 ALA A C 1
ATOM 856 O O . ALA A 1 113 ? 10.056 19.091 -4.628 1.00 84.81 113 ALA A O 1
ATOM 857 N N . THR A 1 114 ? 7.880 19.633 -4.553 1.00 89.56 114 THR A N 1
ATOM 858 C CA . THR A 1 114 ? 8.069 21.003 -4.040 1.00 89.56 114 THR A CA 1
ATOM 859 C C . THR A 1 114 ? 7.606 21.176 -2.600 1.00 89.56 114 THR A C 1
ATOM 861 O O . THR A 1 114 ? 8.203 21.968 -1.878 1.00 89.56 114 THR A O 1
ATOM 864 N N . ASP A 1 115 ? 6.603 20.408 -2.188 1.00 92.25 115 ASP A N 1
ATOM 865 C CA . ASP A 1 115 ? 5.960 20.469 -0.880 1.00 92.25 115 ASP A CA 1
ATOM 866 C C . ASP A 1 115 ? 5.736 19.036 -0.382 1.00 92.25 115 ASP A C 1
ATOM 868 O O . ASP A 1 115 ? 4.969 18.273 -0.976 1.00 92.25 115 ASP A O 1
ATOM 872 N N . SER A 1 116 ? 6.452 18.645 0.674 1.00 93.62 116 SER A N 1
ATOM 873 C CA . SER A 1 116 ? 6.386 17.287 1.219 1.00 93.62 116 SER A CA 1
ATOM 874 C C . SER A 1 116 ? 5.066 16.991 1.919 1.00 93.62 116 SER A C 1
ATOM 876 O O . SER A 1 116 ? 4.604 15.852 1.855 1.00 93.62 116 SER A O 1
ATOM 878 N N . GLU A 1 117 ? 4.456 17.987 2.565 1.00 94.19 117 GLU A N 1
ATOM 879 C CA . GLU A 1 117 ? 3.182 17.822 3.264 1.00 94.19 117 GLU A CA 1
ATOM 880 C C . GLU A 1 117 ? 2.072 17.589 2.244 1.00 94.19 117 GLU A C 1
ATOM 882 O O . GLU A 1 117 ? 1.374 16.574 2.300 1.00 94.19 117 GLU A O 1
ATOM 887 N N . MET A 1 118 ? 1.965 18.479 1.254 1.00 94.06 118 MET A N 1
ATOM 888 C CA . MET A 1 118 ? 0.971 18.354 0.192 1.00 94.06 118 MET A CA 1
ATOM 889 C C . MET A 1 118 ? 1.150 17.047 -0.582 1.00 94.06 118 MET A C 1
ATOM 891 O O . MET A 1 118 ? 0.167 16.356 -0.856 1.00 94.06 118 MET A O 1
ATOM 895 N N . TYR A 1 119 ? 2.394 16.683 -0.905 1.00 94.19 119 TYR A N 1
ATOM 896 C CA . TYR A 1 119 ? 2.698 15.431 -1.588 1.00 94.19 119 TYR A CA 1
ATOM 897 C C . TYR A 1 119 ? 2.193 14.223 -0.784 1.00 94.19 119 TYR A C 1
ATOM 899 O O . TYR A 1 119 ? 1.368 13.454 -1.280 1.00 94.19 119 TYR A O 1
ATOM 907 N N . CYS A 1 120 ? 2.607 14.090 0.481 1.00 95.94 120 CYS A N 1
ATOM 908 C CA . CYS A 1 120 ? 2.218 12.954 1.316 1.00 95.94 120 CYS A CA 1
ATOM 909 C C . CYS A 1 120 ? 0.706 12.914 1.559 1.00 95.94 120 CYS A C 1
ATOM 911 O O . CYS A 1 120 ? 0.088 11.865 1.386 1.00 95.94 120 CYS A O 1
ATOM 913 N N . MET A 1 121 ? 0.085 14.049 1.884 1.00 96.38 121 MET A N 1
ATOM 914 C CA . MET A 1 121 ? -1.350 14.107 2.162 1.00 96.38 121 MET A CA 1
ATOM 915 C C . MET A 1 121 ? -2.208 13.793 0.935 1.00 96.38 121 MET A C 1
ATOM 917 O O . MET A 1 121 ? -3.262 13.171 1.074 1.00 96.38 121 MET A O 1
ATOM 921 N N . ASN A 1 122 ? -1.772 14.174 -0.268 1.00 96.19 122 ASN A N 1
ATOM 922 C CA . ASN A 1 122 ? -2.482 13.817 -1.495 1.00 96.19 122 ASN A CA 1
ATOM 923 C C . ASN A 1 122 ? -2.437 12.306 -1.759 1.00 96.19 122 ASN A C 1
ATOM 925 O O . ASN A 1 122 ? -3.463 11.724 -2.117 1.00 96.19 122 ASN A O 1
ATOM 929 N N . HIS A 1 123 ? -1.291 11.656 -1.530 1.00 96.00 123 HIS A N 1
ATOM 930 C CA . HIS A 1 123 ? -1.184 10.199 -1.631 1.00 96.00 123 HIS A CA 1
ATOM 931 C C . HIS A 1 123 ? -2.013 9.484 -0.554 1.00 96.00 123 HIS A C 1
ATOM 933 O O . HIS A 1 123 ? -2.812 8.619 -0.902 1.00 96.00 123 HIS A O 1
ATOM 939 N N . ILE A 1 124 ? -1.925 9.908 0.713 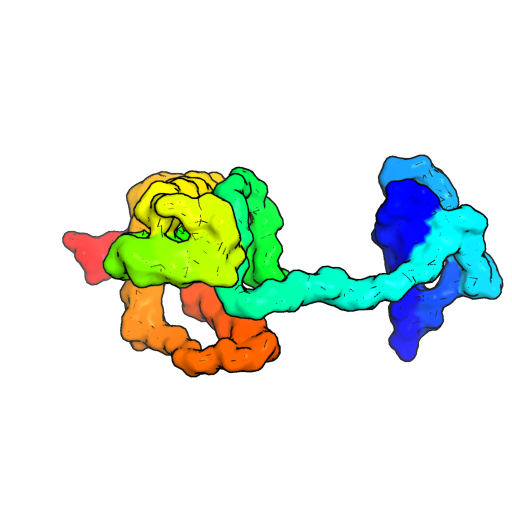1.00 97.81 124 ILE A N 1
ATOM 940 C CA . ILE A 1 124 ? -2.694 9.329 1.831 1.00 97.81 124 ILE A CA 1
ATOM 941 C C . ILE A 1 124 ? -4.200 9.384 1.555 1.00 97.81 124 ILE A C 1
ATOM 943 O O . ILE A 1 124 ? -4.878 8.360 1.643 1.00 97.81 124 ILE A O 1
ATOM 947 N N . ARG A 1 125 ? -4.733 10.553 1.166 1.00 98.25 125 ARG A N 1
ATOM 948 C CA . ARG A 1 125 ? -6.164 10.707 0.843 1.00 98.25 125 ARG A CA 1
ATOM 949 C C . ARG A 1 125 ? -6.575 9.826 -0.334 1.00 98.25 125 ARG A C 1
ATOM 951 O O . ARG A 1 125 ? -7.619 9.186 -0.292 1.00 98.25 125 ARG A O 1
ATOM 958 N N . ASN A 1 126 ? -5.752 9.773 -1.378 1.00 97.69 126 ASN A N 1
ATOM 959 C CA . ASN A 1 126 ? -6.027 8.944 -2.546 1.00 97.69 126 ASN A CA 1
ATOM 960 C C . ASN A 1 126 ? -6.058 7.449 -2.204 1.00 97.69 126 ASN A C 1
ATOM 962 O O . ASN A 1 126 ? -6.978 6.745 -2.616 1.00 97.69 126 ASN A O 1
ATOM 966 N N . ASP A 1 127 ? -5.069 6.959 -1.456 1.00 98.06 127 ASP A N 1
ATOM 967 C CA . ASP A 1 127 ? -5.012 5.552 -1.064 1.00 98.06 127 ASP A CA 1
ATOM 968 C C . ASP A 1 127 ? -6.169 5.178 -0.148 1.00 98.06 127 ASP A C 1
ATOM 970 O O . ASP A 1 127 ? -6.754 4.112 -0.329 1.00 98.06 127 ASP A O 1
ATOM 974 N N . TRP A 1 128 ? -6.548 6.067 0.771 1.00 98.50 128 TRP A N 1
ATOM 975 C CA . TRP A 1 128 ? -7.715 5.890 1.628 1.00 98.50 128 TRP A CA 1
ATOM 976 C C . TRP A 1 128 ? -9.000 5.698 0.812 1.00 98.50 128 TRP A C 1
ATOM 978 O O . TRP A 1 128 ? -9.718 4.712 0.991 1.00 98.50 128 TRP A O 1
ATOM 988 N N . GLU A 1 129 ? -9.257 6.580 -0.158 1.00 98.06 129 GLU A N 1
ATOM 989 C CA . GLU A 1 129 ? -10.435 6.484 -1.026 1.00 98.06 129 GLU A CA 1
ATOM 990 C C . GLU A 1 129 ? -10.432 5.226 -1.905 1.00 98.06 129 GLU A C 1
ATOM 992 O O . GLU A 1 129 ? -11.472 4.596 -2.109 1.00 98.06 129 GLU A O 1
ATOM 997 N N . ILE A 1 130 ? -9.269 4.821 -2.420 1.00 96.69 130 ILE A N 1
ATOM 998 C CA . ILE A 1 130 ? -9.148 3.585 -3.201 1.00 96.69 130 ILE A CA 1
ATOM 999 C C . ILE A 1 130 ? -9.362 2.360 -2.311 1.00 96.69 130 ILE A C 1
ATOM 1001 O O . ILE A 1 130 ? -10.052 1.430 -2.724 1.00 96.69 130 ILE A O 1
ATOM 1005 N N . LEU A 1 131 ? -8.825 2.352 -1.091 1.00 97.94 131 LEU A N 1
ATOM 1006 C CA . LEU A 1 131 ? -9.008 1.255 -0.144 1.00 97.94 131 LEU A CA 1
ATOM 1007 C C . LEU A 1 131 ? -10.474 1.078 0.243 1.00 97.94 131 LEU A C 1
ATOM 1009 O O . LEU A 1 131 ? -10.950 -0.056 0.232 1.00 97.94 131 LEU A O 1
ATOM 1013 N N . LYS A 1 132 ? -11.219 2.166 0.483 1.00 97.56 132 LYS A N 1
ATOM 1014 C CA . LYS A 1 132 ? -12.671 2.083 0.718 1.00 97.56 132 LYS A CA 1
ATOM 1015 C C . LYS A 1 132 ? -13.403 1.403 -0.431 1.00 97.56 132 LYS A C 1
ATOM 1017 O O . LYS A 1 132 ? -14.240 0.537 -0.186 1.00 97.56 132 LYS A O 1
ATOM 1022 N N . LYS A 1 133 ? -13.058 1.750 -1.676 1.00 96.38 133 LYS A N 1
ATOM 1023 C CA . LYS A 1 133 ? -13.646 1.142 -2.883 1.00 96.38 133 LYS A CA 1
ATOM 1024 C C . LYS A 1 133 ? -13.264 -0.332 -3.024 1.00 96.38 133 LYS A C 1
ATOM 1026 O O . LYS A 1 133 ? -14.133 -1.158 -3.276 1.00 96.38 133 LYS A O 1
ATOM 1031 N N . LEU A 1 134 ? -11.987 -0.670 -2.833 1.00 94.81 134 LEU A N 1
ATOM 1032 C CA . LEU A 1 134 ? -11.479 -2.041 -2.960 1.00 94.81 134 LEU A CA 1
ATOM 1033 C C . LEU A 1 134 ? -12.033 -2.982 -1.882 1.00 94.81 134 LEU A C 1
ATOM 1035 O O . LEU A 1 134 ? -12.280 -4.151 -2.162 1.00 94.81 134 LEU A O 1
ATOM 1039 N N . LEU A 1 135 ? -12.211 -2.479 -0.660 1.00 95.75 135 LEU A N 1
ATOM 1040 C CA . LEU A 1 135 ? -12.669 -3.254 0.498 1.00 95.75 135 LEU A CA 1
ATOM 1041 C C . LEU A 1 135 ? -14.178 -3.132 0.742 1.00 95.75 135 LEU A C 1
ATOM 1043 O O . LEU A 1 135 ? -14.697 -3.789 1.642 1.00 95.75 135 LEU A O 1
ATOM 1047 N N . ASN A 1 136 ? -14.868 -2.290 -0.034 1.00 96.25 136 ASN A N 1
ATOM 1048 C CA . ASN A 1 136 ? -16.284 -1.961 0.121 1.00 96.25 136 ASN A CA 1
ATOM 1049 C C . ASN A 1 136 ? -16.657 -1.652 1.587 1.00 96.25 136 ASN A C 1
ATOM 1051 O O . ASN A 1 136 ? -17.487 -2.329 2.200 1.00 96.25 136 ASN A O 1
ATOM 1055 N N . CYS A 1 137 ? -15.983 -0.663 2.179 1.00 96.81 137 CYS A N 1
ATOM 1056 C CA . CYS A 1 137 ? -16.109 -0.337 3.602 1.00 96.81 137 CYS A CA 1
ATOM 1057 C C . CYS A 1 137 ? -16.239 1.173 3.863 1.00 96.81 137 CYS A C 1
ATOM 1059 O O . CYS A 1 137 ? -15.939 1.995 2.997 1.00 96.81 137 CYS A O 1
ATOM 1061 N N . SER A 1 138 ? -16.713 1.526 5.063 1.00 97.81 138 SER A N 1
ATOM 1062 C CA . SER A 1 138 ? -16.781 2.910 5.547 1.00 97.81 138 SER A CA 1
ATOM 1063 C C . SER A 1 138 ? -15.434 3.386 6.096 1.00 97.81 138 SER A C 1
ATOM 1065 O O . SER A 1 138 ? -14.565 2.570 6.409 1.00 97.81 138 SER A O 1
ATOM 1067 N N . ASP A 1 139 ? -15.296 4.701 6.277 1.00 97.94 139 ASP A N 1
ATOM 1068 C CA . ASP A 1 139 ? -14.129 5.317 6.918 1.00 97.94 139 ASP A CA 1
ATOM 1069 C C . ASP A 1 139 ? -13.845 4.714 8.304 1.00 97.94 139 ASP A C 1
ATOM 1071 O O . ASP A 1 139 ? -12.714 4.317 8.568 1.00 97.94 139 ASP A O 1
ATOM 1075 N N . ASP A 1 140 ? -14.872 4.528 9.140 1.00 96.50 140 ASP A N 1
ATOM 1076 C CA . ASP A 1 140 ? -14.715 3.949 10.485 1.00 96.50 140 ASP A CA 1
ATOM 1077 C C . ASP A 1 140 ? -14.143 2.527 10.449 1.00 96.50 140 ASP A C 1
ATOM 1079 O O . ASP A 1 140 ? -13.229 2.184 11.200 1.00 96.50 140 ASP A O 1
ATOM 1083 N N . LYS A 1 141 ? -14.648 1.681 9.541 1.00 97.00 141 LYS A N 1
ATOM 1084 C CA . LYS A 1 141 ? -14.156 0.304 9.392 1.00 97.00 141 LYS A CA 1
ATOM 1085 C C . LYS A 1 141 ? -12.723 0.285 8.877 1.00 97.00 141 LYS A C 1
ATOM 1087 O O . LYS A 1 141 ? -11.927 -0.535 9.331 1.00 97.00 141 LYS A O 1
ATOM 1092 N N . LEU A 1 142 ? -12.397 1.178 7.943 1.00 98.00 142 LEU A N 1
ATOM 1093 C CA . LEU A 1 142 ? -11.045 1.294 7.416 1.00 98.00 142 LEU A CA 1
ATOM 1094 C C . LEU A 1 142 ? -10.070 1.777 8.499 1.00 98.00 142 LEU A C 1
ATOM 1096 O O . LEU A 1 142 ? -8.997 1.195 8.642 1.00 98.00 142 LEU A O 1
ATOM 1100 N N . ALA A 1 143 ? -10.467 2.756 9.314 1.00 97.44 143 ALA A N 1
ATOM 1101 C CA . ALA A 1 143 ? -9.683 3.240 10.448 1.00 97.44 143 ALA A CA 1
ATOM 1102 C C . ALA A 1 143 ? -9.414 2.131 11.468 1.00 97.44 143 ALA A C 1
ATOM 1104 O O . ALA A 1 143 ? -8.259 1.887 11.816 1.00 97.44 143 ALA A O 1
ATOM 1105 N N . LEU A 1 144 ? -10.447 1.397 11.889 1.00 97.12 144 LEU A N 1
ATOM 1106 C CA . LEU A 1 144 ? -10.293 0.274 12.820 1.00 97.12 144 LEU A CA 1
ATOM 1107 C C . LEU A 1 144 ? -9.416 -0.847 12.243 1.00 97.12 144 LEU A C 1
ATOM 1109 O O . LEU A 1 144 ? -8.640 -1.458 12.979 1.00 97.12 144 LEU A O 1
ATOM 1113 N N . MET A 1 145 ? -9.475 -1.093 10.930 1.00 97.62 145 MET A N 1
ATOM 1114 C CA . MET A 1 145 ? -8.574 -2.030 10.253 1.00 97.62 145 MET A CA 1
ATOM 1115 C C . MET A 1 145 ? -7.117 -1.552 10.310 1.00 97.62 145 MET A C 1
ATOM 1117 O O . MET A 1 145 ? -6.242 -2.342 10.659 1.00 97.62 145 MET A O 1
ATOM 1121 N N . PHE A 1 146 ? -6.846 -0.267 10.054 1.00 97.81 146 PHE A N 1
ATOM 1122 C CA . PHE A 1 146 ? -5.498 0.296 10.195 1.00 97.81 146 PHE A CA 1
ATOM 1123 C C . PHE A 1 146 ? -4.991 0.245 11.640 1.00 97.81 146 PHE A C 1
ATOM 1125 O O . PHE A 1 146 ? -3.839 -0.124 11.859 1.00 97.81 146 PHE A O 1
ATOM 1132 N N . HIS A 1 147 ? -5.837 0.540 12.628 1.00 96.12 147 HIS A N 1
ATOM 1133 C CA . HIS A 1 147 ? -5.476 0.379 14.037 1.00 96.12 147 HIS A CA 1
ATOM 1134 C C . HIS A 1 147 ? -5.152 -1.082 14.376 1.00 96.12 147 HIS A C 1
ATOM 1136 O O . HIS A 1 147 ? -4.114 -1.351 14.974 1.00 96.12 147 HIS A O 1
ATOM 1142 N N . SER A 1 148 ? -5.966 -2.031 13.901 1.00 96.88 148 SER A N 1
ATOM 1143 C CA . SER A 1 148 ? -5.696 -3.470 14.044 1.00 96.88 148 SER A CA 1
ATOM 1144 C C . SER A 1 148 ? -4.360 -3.869 13.423 1.00 96.88 148 SER A C 1
ATOM 1146 O O . SER A 1 148 ? -3.602 -4.633 14.013 1.00 96.88 148 SER A O 1
ATOM 1148 N N . LEU A 1 149 ? -4.063 -3.343 12.232 1.00 97.50 149 LEU A N 1
ATOM 1149 C CA . LEU A 1 149 ? -2.823 -3.605 11.512 1.00 97.50 149 LEU A CA 1
ATOM 1150 C C . LEU A 1 149 ? -1.607 -3.087 12.281 1.00 97.50 149 LEU A C 1
ATOM 1152 O O . LEU A 1 149 ? -0.632 -3.820 12.431 1.00 97.50 149 LEU A O 1
ATOM 1156 N N . ILE A 1 150 ? -1.670 -1.851 12.781 1.00 95.81 150 ILE A N 1
ATOM 1157 C CA . ILE A 1 150 ? -0.590 -1.246 13.565 1.00 95.81 150 ILE A CA 1
ATOM 1158 C C . ILE A 1 150 ? -0.369 -2.043 14.854 1.00 95.81 150 ILE A C 1
ATOM 1160 O O . ILE A 1 150 ? 0.768 -2.416 15.128 1.00 95.81 150 ILE A O 1
ATOM 1164 N N . SER A 1 151 ? -1.430 -2.384 15.593 1.00 95.75 151 SER A N 1
ATOM 1165 C CA . SER A 1 151 ? -1.328 -3.205 16.809 1.00 95.75 151 SER A CA 1
ATOM 1166 C C . SER A 1 151 ? -0.710 -4.574 16.520 1.00 95.75 151 SER A C 1
ATOM 1168 O O . SER A 1 151 ? 0.235 -4.974 17.195 1.00 95.75 151 SER A O 1
ATOM 1170 N N . LEU A 1 152 ? -1.138 -5.251 15.448 1.00 95.69 152 LEU A N 1
ATOM 1171 C CA . LEU A 1 152 ? -0.555 -6.528 15.030 1.00 95.69 152 LEU A CA 1
ATOM 1172 C C . LEU A 1 152 ? 0.934 -6.399 14.669 1.00 95.69 152 LEU A C 1
ATOM 1174 O O . LEU A 1 152 ? 1.732 -7.266 15.020 1.00 95.69 152 LEU A O 1
ATOM 1178 N N . MET A 1 153 ? 1.325 -5.326 13.978 1.00 95.19 153 MET A N 1
ATOM 1179 C CA . MET A 1 153 ? 2.729 -5.047 13.665 1.00 95.19 153 MET A CA 1
ATOM 1180 C C . MET A 1 153 ? 3.548 -4.697 14.911 1.00 95.19 153 MET A C 1
ATOM 1182 O O . MET A 1 153 ? 4.737 -4.987 14.939 1.00 95.19 153 MET A O 1
ATOM 1186 N N . MET A 1 154 ? 2.949 -4.100 15.941 1.00 94.50 154 MET A N 1
ATOM 1187 C CA . MET A 1 154 ? 3.627 -3.839 17.215 1.00 94.50 154 MET A CA 1
ATOM 1188 C C . MET A 1 154 ? 3.808 -5.119 18.036 1.00 94.50 154 MET A C 1
ATOM 1190 O O . MET A 1 154 ? 4.879 -5.338 18.596 1.00 94.50 154 MET A O 1
ATOM 1194 N N . GLU A 1 155 ? 2.795 -5.985 18.073 1.00 95.25 155 GLU A N 1
ATOM 1195 C CA . GLU A 1 155 ? 2.864 -7.293 18.736 1.00 95.25 155 GLU A CA 1
ATOM 1196 C C . GLU A 1 155 ? 3.823 -8.252 18.027 1.00 95.25 155 GLU A C 1
ATOM 1198 O O . GLU A 1 155 ? 4.513 -9.051 18.662 1.00 95.25 155 GLU A O 1
ATOM 1203 N N . ARG A 1 156 ? 3.860 -8.187 16.694 1.00 94.56 156 ARG A N 1
ATOM 1204 C CA . ARG A 1 156 ? 4.697 -9.028 15.836 1.00 94.56 156 ARG A CA 1
ATOM 1205 C C . ARG A 1 156 ? 5.467 -8.140 14.862 1.00 94.56 156 ARG A C 1
ATOM 1207 O O . ARG A 1 156 ? 5.056 -8.024 13.706 1.00 94.56 156 ARG A O 1
ATOM 1214 N N . PRO A 1 157 ? 6.580 -7.521 15.287 1.00 92.75 157 PRO A N 1
ATOM 1215 C CA . PRO A 1 157 ? 7.361 -6.630 14.436 1.00 92.75 157 PRO A CA 1
ATOM 1216 C C . PRO A 1 157 ? 7.774 -7.285 13.111 1.00 92.75 157 PRO A C 1
ATOM 1218 O O . PRO A 1 157 ? 8.310 -8.398 13.126 1.00 92.75 157 PRO A O 1
ATOM 1221 N N . PRO A 1 158 ? 7.564 -6.618 11.959 1.00 88.12 158 PRO A N 1
ATOM 1222 C CA . PRO A 1 158 ? 8.118 -7.078 10.694 1.00 88.12 158 PRO A CA 1
ATOM 1223 C C . PRO A 1 158 ? 9.645 -7.160 10.773 1.00 88.12 158 PRO A C 1
ATOM 1225 O O . PRO A 1 158 ? 10.295 -6.336 11.417 1.00 88.12 158 PRO A O 1
ATOM 1228 N N . THR A 1 159 ?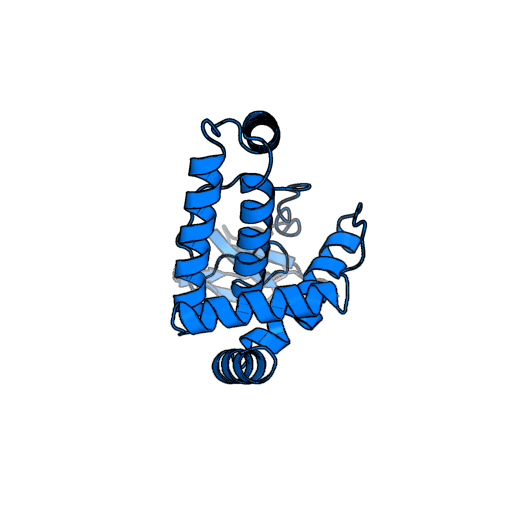 10.239 -8.116 10.063 1.00 84.25 159 THR A N 1
ATOM 1229 C CA . THR A 1 159 ? 11.698 -8.283 10.036 1.00 84.25 159 THR A CA 1
ATOM 1230 C C . THR A 1 159 ? 12.392 -7.043 9.465 1.00 84.25 159 THR A C 1
ATOM 1232 O O . THR A 1 159 ? 12.116 -6.645 8.328 1.00 84.25 159 THR A O 1
ATOM 1235 N N . ALA A 1 160 ? 13.317 -6.462 10.233 1.00 76.31 160 ALA A N 1
ATOM 1236 C CA . ALA A 1 160 ? 14.150 -5.344 9.800 1.00 76.31 160 ALA A CA 1
ATOM 1237 C C . ALA A 1 160 ? 15.173 -5.778 8.731 1.00 76.31 160 ALA A C 1
ATOM 1239 O O . ALA A 1 160 ? 15.613 -6.923 8.722 1.00 76.31 160 ALA A O 1
ATOM 1240 N N . ASN A 1 161 ? 15.577 -4.829 7.879 1.00 62.69 161 ASN A N 1
ATOM 1241 C CA . ASN A 1 161 ? 16.604 -4.948 6.834 1.00 62.69 161 ASN A CA 1
ATOM 1242 C C . ASN A 1 161 ? 16.273 -5.884 5.662 1.00 62.69 161 ASN A C 1
ATOM 1244 O O . ASN A 1 161 ? 16.335 -7.102 5.762 1.00 62.69 161 ASN A O 1
ATOM 1248 N N . GLN A 1 162 ? 15.997 -5.276 4.506 1.00 65.81 162 GLN A N 1
ATOM 1249 C CA . GLN A 1 162 ? 15.855 -5.956 3.217 1.00 65.81 162 GLN A CA 1
ATOM 1250 C C . GLN A 1 162 ? 16.722 -5.199 2.207 1.00 65.81 162 GLN A C 1
ATOM 1252 O O . GLN A 1 162 ? 16.307 -4.169 1.661 1.00 65.81 162 GLN A O 1
ATOM 1257 N N . THR A 1 163 ? 17.969 -5.641 2.048 1.00 67.81 163 THR A N 1
ATOM 1258 C CA . THR A 1 163 ? 18.976 -4.925 1.246 1.00 67.81 163 THR A CA 1
ATOM 1259 C C . THR A 1 163 ? 18.981 -5.397 -0.201 1.00 67.81 163 THR A C 1
ATOM 1261 O O . THR A 1 163 ? 19.232 -4.602 -1.107 1.00 67.81 163 THR A O 1
ATOM 1264 N N . SER A 1 164 ? 18.628 -6.664 -0.430 1.00 77.44 164 SER A N 1
ATOM 1265 C CA . SER A 1 164 ? 18.523 -7.242 -1.764 1.00 77.44 164 SER A CA 1
ATOM 1266 C C . SER A 1 164 ? 17.084 -7.256 -2.293 1.00 77.44 164 SER A C 1
ATOM 1268 O O . SER A 1 164 ? 16.097 -7.156 -1.559 1.00 77.44 164 SER A O 1
ATOM 1270 N N . TYR A 1 165 ? 16.953 -7.385 -3.613 1.00 76.56 165 TYR A N 1
ATOM 1271 C CA . TYR A 1 165 ? 15.652 -7.520 -4.268 1.00 76.56 165 TYR A CA 1
ATOM 1272 C C . TYR A 1 165 ? 14.872 -8.776 -3.809 1.00 76.56 165 TYR A C 1
ATOM 1274 O O . TYR A 1 165 ? 13.695 -8.627 -3.477 1.00 76.56 165 TYR A O 1
ATOM 1282 N N . PRO A 1 166 ? 15.474 -9.986 -3.726 1.00 79.50 166 PRO A N 1
ATOM 1283 C CA . PRO A 1 166 ? 14.773 -11.176 -3.232 1.00 79.50 166 PRO A CA 1
ATOM 1284 C C . PRO A 1 166 ? 14.307 -11.046 -1.779 1.00 79.50 166 PRO A C 1
ATOM 1286 O O . PRO A 1 166 ? 13.186 -11.428 -1.460 1.00 79.50 166 PRO A O 1
ATOM 1289 N N . GLU A 1 167 ? 15.141 -10.455 -0.922 1.00 81.56 167 GLU A N 1
ATOM 1290 C CA . GLU A 1 167 ? 14.790 -10.114 0.459 1.00 81.56 167 GLU A CA 1
ATOM 1291 C C . GLU A 1 167 ? 13.535 -9.235 0.490 1.00 81.56 167 GLU A C 1
ATOM 1293 O O . GLU A 1 167 ? 12.506 -9.624 1.042 1.00 81.56 167 GLU A O 1
ATOM 1298 N N . ARG A 1 168 ? 13.552 -8.101 -0.219 1.00 81.69 168 ARG A N 1
ATOM 1299 C CA . ARG A 1 168 ? 12.395 -7.200 -0.291 1.00 81.69 168 ARG A CA 1
ATOM 1300 C C . ARG A 1 168 ? 11.132 -7.904 -0.785 1.00 81.69 168 ARG A C 1
ATOM 1302 O O . ARG A 1 168 ? 10.066 -7.681 -0.224 1.00 81.69 168 ARG A O 1
ATOM 1309 N N . MET A 1 169 ? 11.242 -8.747 -1.809 1.00 82.94 169 MET A N 1
ATOM 1310 C CA . MET A 1 169 ? 10.111 -9.519 -2.336 1.00 82.94 169 MET A CA 1
ATOM 1311 C C . MET A 1 169 ? 9.531 -10.485 -1.301 1.00 82.94 169 MET A C 1
ATOM 1313 O O . MET A 1 169 ? 8.307 -10.589 -1.171 1.00 82.94 169 MET A O 1
ATOM 1317 N N . ASN A 1 170 ? 10.395 -11.162 -0.545 1.00 84.94 170 ASN A N 1
ATOM 1318 C CA . ASN A 1 170 ? 9.983 -12.037 0.548 1.00 84.94 170 ASN A CA 1
ATOM 1319 C C . ASN A 1 170 ? 9.319 -11.241 1.672 1.00 84.94 170 ASN A C 1
ATOM 1321 O O . ASN A 1 170 ? 8.290 -11.664 2.193 1.00 84.94 170 ASN A O 1
ATOM 1325 N N . TRP A 1 171 ? 9.856 -10.069 2.008 1.00 89.12 171 TRP A N 1
ATOM 1326 C CA . TRP A 1 171 ? 9.260 -9.185 3.003 1.00 89.12 171 TRP A CA 1
ATOM 1327 C C . TRP A 1 171 ? 7.891 -8.665 2.570 1.00 89.12 171 TRP A C 1
ATOM 1329 O O . TRP A 1 171 ? 6.948 -8.746 3.344 1.00 89.12 171 TRP A O 1
ATOM 1339 N N . GLU A 1 172 ? 7.746 -8.196 1.330 1.00 89.19 172 GLU A N 1
ATOM 1340 C CA . GLU A 1 172 ? 6.469 -7.721 0.776 1.00 89.19 172 GLU A CA 1
ATOM 1341 C C . GLU A 1 172 ? 5.416 -8.834 0.754 1.00 89.19 172 GLU A C 1
ATOM 1343 O O . GLU A 1 172 ? 4.250 -8.610 1.085 1.00 89.19 172 GLU A O 1
ATOM 1348 N N . THR A 1 173 ? 5.843 -10.053 0.420 1.00 88.88 173 THR A N 1
ATOM 1349 C CA . THR A 1 173 ? 5.007 -11.257 0.472 1.00 88.88 173 THR A CA 1
ATOM 1350 C C . THR A 1 173 ? 4.586 -11.578 1.906 1.00 88.88 173 THR A C 1
ATOM 1352 O O . THR A 1 173 ? 3.398 -11.746 2.165 1.00 88.88 173 THR A O 1
ATOM 1355 N N . SER A 1 174 ? 5.528 -11.583 2.852 1.00 91.69 174 SER A N 1
ATOM 1356 C CA . SER A 1 174 ? 5.256 -11.813 4.276 1.00 91.69 174 SER A CA 1
ATOM 1357 C C . SER A 1 174 ? 4.337 -10.740 4.865 1.00 91.69 174 SER A C 1
ATOM 1359 O O . SER A 1 174 ? 3.372 -11.064 5.552 1.00 91.69 174 SER A O 1
ATOM 1361 N N . PHE A 1 175 ? 4.570 -9.465 4.543 1.00 93.81 175 PHE A N 1
ATOM 1362 C CA . PHE A 1 175 ? 3.721 -8.344 4.939 1.00 93.81 175 PHE A CA 1
ATOM 1363 C C . PHE A 1 175 ? 2.278 -8.547 4.455 1.00 93.81 175 PHE A C 1
ATOM 1365 O O . PHE A 1 175 ? 1.324 -8.467 5.233 1.00 93.81 175 PHE A O 1
ATOM 1372 N N . ARG A 1 176 ? 2.111 -8.884 3.171 1.00 93.75 176 ARG A N 1
ATOM 1373 C CA . ARG A 1 176 ? 0.801 -9.173 2.579 1.00 93.75 176 ARG A CA 1
ATOM 1374 C C . ARG A 1 176 ? 0.109 -10.348 3.269 1.00 93.75 176 ARG A C 1
ATOM 1376 O O . ARG A 1 176 ? -1.069 -10.236 3.606 1.00 93.75 176 ARG A O 1
ATOM 1383 N N . ASP A 1 177 ? 0.801 -11.467 3.433 1.00 93.25 177 ASP A N 1
ATOM 1384 C CA . ASP A 1 177 ? 0.178 -12.728 3.843 1.00 93.25 177 ASP A CA 1
ATOM 1385 C C . ASP A 1 177 ? -0.077 -12.780 5.354 1.00 93.25 177 ASP A C 1
ATOM 1387 O O . ASP A 1 177 ? -1.134 -13.241 5.777 1.00 93.25 177 ASP A O 1
ATOM 1391 N N . ASN A 1 178 ? 0.840 -12.241 6.162 1.00 94.50 178 ASN A N 1
ATOM 1392 C CA . ASN A 1 178 ? 0.780 -12.347 7.621 1.00 94.50 178 ASN A CA 1
ATOM 1393 C C . ASN A 1 178 ? 0.094 -11.159 8.306 1.00 94.50 178 ASN A C 1
ATOM 1395 O O . ASN A 1 178 ? -0.383 -11.316 9.427 1.00 94.50 178 ASN A O 1
ATOM 1399 N N . TYR A 1 179 ? 0.032 -9.989 7.658 1.00 95.75 179 TYR A N 1
ATOM 1400 C CA . TYR A 1 179 ? -0.521 -8.774 8.270 1.00 95.75 179 TYR A CA 1
ATOM 1401 C C . TYR A 1 179 ? -1.746 -8.248 7.526 1.00 95.75 179 TYR A C 1
ATOM 1403 O O . TYR A 1 179 ? -2.781 -8.010 8.138 1.00 95.75 179 TYR A O 1
ATOM 1411 N N . VAL A 1 180 ? -1.673 -8.098 6.201 1.00 96.62 180 VAL A N 1
ATOM 1412 C CA . VAL A 1 180 ? -2.774 -7.483 5.438 1.00 96.62 180 VAL A CA 1
ATOM 1413 C C . VAL A 1 180 ? -3.931 -8.452 5.192 1.00 96.62 180 VAL A C 1
ATOM 1415 O O . VAL A 1 180 ? -5.089 -8.123 5.449 1.00 96.62 180 VAL A O 1
ATOM 1418 N N . THR A 1 181 ? -3.646 -9.642 4.666 1.00 95.44 181 THR A N 1
ATOM 1419 C CA . THR A 1 181 ? -4.675 -10.610 4.243 1.00 95.44 181 THR A CA 1
ATOM 1420 C C . THR A 1 181 ? -5.616 -11.018 5.387 1.00 95.44 181 THR A C 1
ATOM 1422 O O . THR A 1 181 ? -6.834 -10.996 5.169 1.00 95.44 181 THR A O 1
ATOM 1425 N N . PRO A 1 182 ? -5.127 -11.303 6.615 1.00 95.81 182 PRO A N 1
ATOM 1426 C CA . PRO A 1 182 ? -5.999 -11.655 7.737 1.00 95.81 182 PRO A CA 1
ATOM 1427 C C . PRO A 1 182 ? -6.988 -10.543 8.114 1.00 95.81 182 PRO A C 1
ATOM 1429 O O . PRO A 1 182 ? -8.096 -10.834 8.553 1.00 95.81 182 PRO A O 1
ATOM 1432 N N . LEU A 1 183 ? -6.608 -9.277 7.910 1.00 96.69 183 LEU A N 1
ATOM 1433 C CA . LEU A 1 183 ? -7.393 -8.104 8.310 1.00 96.69 183 LEU A CA 1
ATOM 1434 C C . LEU A 1 183 ? -8.326 -7.579 7.210 1.00 96.69 183 LEU A C 1
ATOM 1436 O O . LEU A 1 183 ? -9.234 -6.794 7.473 1.00 96.69 183 LEU A O 1
ATOM 1440 N N . THR A 1 184 ? -8.106 -7.996 5.963 1.00 95.62 184 THR A N 1
ATOM 1441 C CA . THR A 1 184 ? -8.840 -7.477 4.795 1.00 95.62 184 THR A CA 1
ATOM 1442 C C . THR A 1 184 ? -9.790 -8.495 4.175 1.00 95.62 184 THR A C 1
ATOM 1444 O O . THR A 1 184 ? -10.737 -8.098 3.502 1.00 95.62 184 THR A O 1
ATOM 1447 N N . THR A 1 185 ? -9.610 -9.792 4.455 1.00 93.88 185 THR A N 1
ATOM 1448 C CA . THR A 1 185 ? -10.522 -10.853 3.984 1.00 93.88 185 THR A CA 1
ATOM 1449 C C . THR A 1 185 ? -11.942 -10.673 4.533 1.00 93.88 185 THR A C 1
ATOM 1451 O O . THR A 1 185 ? -12.916 -10.919 3.826 1.00 93.88 185 THR A O 1
ATOM 1454 N N . ASN A 1 186 ? -12.074 -10.208 5.780 1.00 92.75 186 ASN A N 1
ATOM 1455 C CA . ASN A 1 186 ? -13.354 -9.818 6.364 1.00 92.75 186 ASN A CA 1
ATOM 1456 C C . ASN A 1 186 ? -13.181 -8.572 7.237 1.00 92.75 186 ASN A C 1
ATOM 1458 O O . ASN A 1 186 ? -13.105 -8.646 8.463 1.00 92.75 186 ASN A O 1
ATOM 1462 N N . ILE A 1 187 ? -13.155 -7.411 6.583 1.00 94.56 187 ILE A N 1
ATOM 1463 C CA . ILE A 1 187 ? -12.937 -6.128 7.258 1.00 94.56 187 ILE A CA 1
ATOM 1464 C C . ILE A 1 187 ? -14.005 -5.800 8.309 1.00 94.56 187 ILE A C 1
ATOM 1466 O O . ILE A 1 187 ? -13.713 -5.129 9.295 1.00 94.56 187 ILE A O 1
ATOM 1470 N N . THR A 1 188 ? -15.240 -6.287 8.137 1.00 92.38 188 THR A N 1
ATOM 1471 C CA . THR A 1 188 ? -16.292 -6.067 9.139 1.00 92.38 188 THR A CA 1
ATOM 1472 C C . THR A 1 188 ? -15.969 -6.831 10.421 1.00 92.38 188 THR A C 1
ATOM 1474 O O . THR A 1 188 ? -16.013 -6.234 11.490 1.00 92.38 188 THR A O 1
ATOM 1477 N N . ALA A 1 189 ? -15.566 -8.103 10.323 1.00 92.88 189 ALA A N 1
ATOM 1478 C CA . ALA A 1 189 ? -15.140 -8.875 11.489 1.00 92.88 189 ALA A CA 1
ATOM 1479 C C . ALA A 1 189 ? -13.906 -8.260 12.164 1.00 92.88 189 ALA A C 1
ATOM 1481 O O . ALA A 1 189 ? -13.874 -8.144 13.385 1.00 92.88 189 ALA A O 1
ATOM 1482 N N . THR A 1 190 ? -12.920 -7.807 11.383 1.00 93.50 190 THR A N 1
ATOM 1483 C CA . THR A 1 190 ? -11.739 -7.114 11.915 1.00 93.50 190 THR A CA 1
ATOM 1484 C C . THR A 1 190 ? -12.117 -5.869 12.714 1.00 93.50 190 THR A C 1
ATOM 1486 O O . THR A 1 190 ? -11.698 -5.736 13.861 1.00 93.50 190 THR A O 1
ATOM 1489 N N . ALA A 1 191 ? -12.948 -4.990 12.146 1.00 91.19 191 ALA A N 1
ATOM 1490 C CA . ALA A 1 191 ? -13.388 -3.771 12.819 1.00 91.19 191 ALA A CA 1
ATOM 1491 C C . ALA A 1 191 ? -14.156 -4.074 14.117 1.00 91.19 191 ALA A C 1
ATOM 1493 O O . ALA A 1 191 ? -13.888 -3.464 15.150 1.00 91.19 191 ALA A O 1
ATOM 1494 N N . THR A 1 192 ? -15.064 -5.054 14.085 1.00 89.38 192 THR A N 1
ATOM 1495 C CA . THR A 1 192 ? -15.821 -5.493 15.264 1.00 89.38 192 THR A CA 1
ATOM 1496 C C . THR A 1 192 ? -14.905 -6.046 16.358 1.00 89.38 192 THR A C 1
ATOM 1498 O O . THR A 1 192 ? -15.022 -5.638 17.510 1.00 89.38 192 THR A O 1
ATOM 1501 N N . ASN A 1 193 ? -13.962 -6.925 16.010 1.00 89.81 193 ASN A N 1
ATOM 1502 C CA . ASN A 1 193 ? -13.042 -7.524 16.978 1.00 89.81 193 ASN A CA 1
ATOM 1503 C C . ASN A 1 193 ? -12.141 -6.475 17.636 1.00 89.81 193 ASN A C 1
ATOM 1505 O O . ASN A 1 193 ? -11.923 -6.525 18.846 1.00 89.81 193 ASN A O 1
ATOM 1509 N N . TYR A 1 194 ? -11.636 -5.515 16.860 1.00 87.44 194 TYR A N 1
ATOM 1510 C CA . TYR A 1 194 ? -10.793 -4.454 17.404 1.00 87.44 194 TYR A CA 1
ATOM 1511 C C . TYR A 1 194 ? -11.572 -3.541 18.348 1.00 87.44 194 TYR A C 1
ATOM 1513 O O . TYR A 1 194 ? -11.090 -3.229 19.433 1.00 87.44 194 TYR A O 1
ATOM 1521 N N . HIS A 1 195 ? -12.799 -3.170 17.968 1.00 83.69 195 HIS A N 1
ATOM 1522 C CA . HIS A 1 195 ? -13.671 -2.369 18.820 1.00 83.69 195 HIS A CA 1
ATOM 1523 C C . HIS A 1 195 ? -13.952 -3.059 20.161 1.00 83.69 195 HIS A C 1
ATOM 1525 O O . HIS A 1 195 ? -13.851 -2.414 21.191 1.00 83.69 195 HIS A O 1
ATOM 1531 N N . PHE A 1 196 ? -14.208 -4.370 20.181 1.00 83.12 196 PHE A N 1
ATOM 1532 C CA . PHE A 1 196 ? -14.392 -5.102 21.442 1.00 83.12 196 PHE A CA 1
ATOM 1533 C C . PHE A 1 196 ? -13.114 -5.275 22.272 1.00 83.12 196 PHE A C 1
ATOM 1535 O O . PHE A 1 196 ? -13.201 -5.477 23.479 1.00 83.12 196 PHE A O 1
ATOM 1542 N N . SER A 1 197 ? -11.940 -5.245 21.641 1.00 80.12 197 SER A N 1
ATOM 1543 C CA . SER A 1 197 ? -10.665 -5.465 22.337 1.00 80.12 197 SER A CA 1
ATOM 1544 C C . SER A 1 197 ? -10.100 -4.181 22.960 1.00 80.12 197 SER A C 1
ATOM 1546 O O . SER A 1 197 ? -9.310 -4.270 23.897 1.00 80.12 197 SER A O 1
ATOM 1548 N N . TYR A 1 198 ? -10.479 -3.003 22.443 1.00 69.94 198 TYR A N 1
ATOM 1549 C CA . TYR A 1 198 ? -9.862 -1.714 22.800 1.00 69.94 198 TYR A CA 1
ATOM 1550 C C . TYR A 1 198 ? -10.837 -0.522 22.901 1.00 69.94 198 TYR A C 1
ATOM 1552 O O . TYR A 1 198 ? -10.374 0.603 23.093 1.00 69.94 198 TYR A O 1
ATOM 1560 N N . GLY A 1 199 ? -12.144 -0.730 22.718 1.00 55.75 199 GLY A N 1
ATOM 1561 C CA . GLY A 1 199 ? -13.203 0.272 22.913 1.00 55.75 199 GLY A CA 1
ATOM 1562 C C . GLY A 1 199 ? -13.871 0.131 24.270 1.00 55.75 199 GLY A C 1
ATOM 1563 O O . GLY A 1 199 ? -14.207 1.187 24.846 1.00 55.75 199 GLY A O 1
#